Protein 1NQK (pdb70)

Organism: Escherichia coli (strain K12) (NCBI:txid83333)

Radius of gyration: 19.92 Å; Cα contacts (8 Å, |Δi|>4): 695; chains: 1; bounding box: 41×55×46 Å

Nearest PDB structures (foldseek):
  1nqk-assembly1_A  TM=1.003E+00  e=1.769E-77  Escherichia coli
  7jv3-assembly2_F  TM=9.941E-01  e=1.181E-55  Pseudomonas fluorescens Pf0-1
  7jv3-assembly2_G  TM=9.919E-01  e=1.181E-55  Pseudomonas fluorescens Pf0-1
  7jyb-assembly2_H  TM=9.756E-01  e=2.886E-56  Pseudomonas fluorescens Pf0-1
  7jv3-assembly1_A  TM=9.926E-01  e=6.986E-55  Pseudomonas fluorescens Pf0-1

Structure (mmCIF, N/CA/C/O backbone):
data_1NQK
#
_entry.id   1NQK
#
_cell.length_a   84.251
_cell.length_b   84.251
_cell.length_c   234.132
_cell.angle_alpha   90.00
_cell.angle_beta   90.00
_cell.angle_gamma   90.00
#
_symmetry.space_group_name_H-M   'I 41 2 2'
#
loop_
_entity.id
_entity.type
_entity.pdbx_description
1 polymer 'Alkanesulfonate monooxygenase'
2 water water
#
loop_
_atom_site.group_PDB
_atom_site.id
_atom_site.type_symbol
_atom_site.label_atom_id
_atom_site.label_alt_id
_atom_site.label_comp_id
_atom_site.label_asym_id
_atom_site.label_entity_id
_atom_site.label_seq_id
_atom_site.pdbx_PDB_ins_code
_atom_site.Cartn_x
_atom_site.Cartn_y
_atom_site.Cartn_z
_atom_site.occupancy
_atom_site.B_iso_or_equiv
_atom_site.auth_seq_id
_atom_site.auth_comp_id
_atom_site.auth_asym_id
_atom_site.auth_atom_id
_atom_site.pdbx_PDB_model_num
ATOM 1 N N . MET A 1 1 ? 31.913 -8.986 9.705 1.00 63.80 1 MET A N 1
ATOM 2 C CA . MET A 1 1 ? 31.275 -7.864 10.459 1.00 63.43 1 MET A CA 1
ATOM 3 C C . MET A 1 1 ? 30.805 -6.738 9.530 1.00 61.36 1 MET A C 1
ATOM 4 O O . MET A 1 1 ? 31.545 -5.784 9.237 1.00 60.28 1 MET A O 1
ATOM 9 N N . SER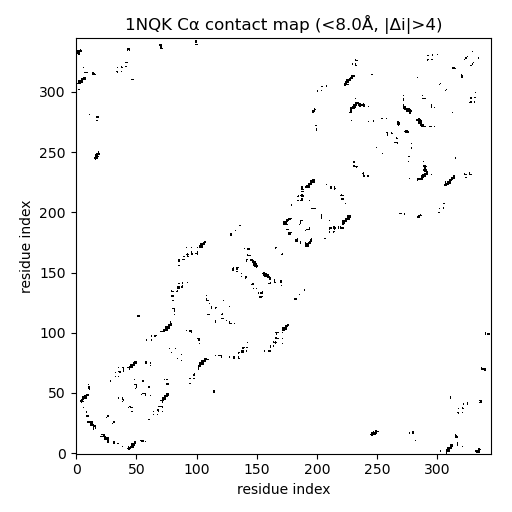 A 1 2 ? 29.573 -6.879 9.050 1.00 58.71 2 SER A N 1
ATOM 10 C CA . SER A 1 2 ? 28.965 -5.876 8.192 1.00 54.99 2 SER A CA 1
ATOM 11 C C . SER A 1 2 ? 28.227 -4.958 9.163 1.00 52.55 2 SER A C 1
ATOM 12 O O . SER A 1 2 ? 27.624 -5.429 10.128 1.00 52.05 2 SER A O 1
ATOM 15 N N . LEU A 1 3 ? 28.282 -3.654 8.921 1.00 49.06 3 LEU A N 1
ATOM 16 C CA . LEU A 1 3 ? 27.629 -2.708 9.807 1.00 45.53 3 LEU A CA 1
ATOM 17 C C . LEU A 1 3 ? 26.139 -2.579 9.533 1.00 43.83 3 LEU A C 1
ATOM 18 O O . LEU A 1 3 ? 25.724 -2.417 8.376 1.00 42.79 3 LEU A O 1
ATOM 23 N N . ASN A 1 4 ? 25.342 -2.669 10.602 1.00 41.77 4 ASN A N 1
ATOM 24 C CA . ASN A 1 4 ? 23.883 -2.522 10.509 1.00 40.21 4 ASN A CA 1
ATOM 25 C C . ASN A 1 4 ? 23.567 -1.033 10.648 1.00 38.52 4 ASN A C 1
ATOM 26 O O . ASN A 1 4 ? 23.711 -0.453 11.730 1.00 37.33 4 ASN A O 1
ATOM 31 N N . MET A 1 5 ? 23.145 -0.418 9.549 1.00 36.37 5 MET A N 1
ATOM 32 C CA . MET A 1 5 ? 22.860 1.005 9.560 1.00 34.13 5 MET A CA 1
ATOM 33 C C . MET A 1 5 ? 21.393 1.266 9.858 1.00 33.25 5 MET A C 1
ATOM 34 O O . MET A 1 5 ? 20.507 0.718 9.209 1.00 33.73 5 MET A O 1
ATOM 39 N N . PHE A 1 6 ? 21.150 2.092 10.868 1.00 32.27 6 PHE A N 1
ATOM 40 C CA . PHE A 1 6 ? 19.793 2.445 11.278 1.00 31.64 6 PHE A CA 1
ATOM 41 C C . PHE A 1 6 ? 19.529 3.934 11.048 1.00 32.05 6 PHE A C 1
ATOM 42 O O . PHE A 1 6 ? 20.458 4.754 11.046 1.00 30.80 6 PHE A O 1
ATOM 50 N N . TRP A 1 7 ? 18.259 4.279 10.844 1.00 32.00 7 TRP A N 1
ATOM 51 C CA . TRP A 1 7 ? 17.893 5.674 10.690 1.00 31.19 7 TRP A CA 1
ATOM 52 C C . TRP A 1 7 ? 16.960 5.998 11.860 1.00 31.14 7 TRP A C 1
ATOM 53 O O . TRP A 1 7 ? 16.817 5.202 12.797 1.00 30.74 7 TRP A O 1
ATOM 64 N N . PHE A 1 8 ? 16.299 7.143 11.793 1.00 30.51 8 PHE A N 1
ATOM 65 C CA . PHE A 1 8 ? 15.457 7.588 12.891 1.00 29.98 8 PHE A CA 1
ATOM 66 C C . PHE A 1 8 ? 14.142 8.145 12.352 1.00 29.01 8 PHE A C 1
ATOM 67 O O . PHE A 1 8 ? 14.131 8.799 11.315 1.00 28.83 8 PHE A O 1
ATOM 75 N N . LEU A 1 9 ? 13.030 7.857 13.024 1.00 28.48 9 LEU A N 1
ATOM 76 C CA . LEU A 1 9 ? 11.746 8.438 12.620 1.00 28.31 9 LEU A CA 1
ATOM 77 C C . LEU A 1 9 ? 11.524 9.606 13.593 1.00 28.91 9 LEU A C 1
ATOM 78 O O . LEU A 1 9 ? 11.358 9.399 14.799 1.00 30.21 9 LEU A O 1
ATOM 83 N N . PRO A 1 10 ? 11.535 10.850 13.080 1.00 29.26 10 PRO A N 1
ATOM 84 C CA . PRO A 1 10 ? 11.353 12.071 13.873 1.00 30.61 10 PRO A CA 1
ATOM 85 C C . PRO A 1 10 ? 9.916 12.312 14.317 1.00 32.49 10 PRO A C 1
ATOM 86 O O . PRO A 1 10 ? 9.300 13.289 13.899 1.00 33.12 10 PRO A O 1
ATOM 90 N N . THR A 1 11 ? 9.397 11.438 15.180 1.00 34.77 11 THR A N 1
ATOM 91 C CA . THR A 1 11 ? 8.013 11.517 15.651 1.00 36.74 11 THR A CA 1
ATOM 92 C C . THR A 1 11 ? 7.661 12.664 16.579 1.00 38.63 11 THR A C 1
ATOM 93 O O . THR A 1 11 ? 6.546 12.722 17.092 1.00 38.60 11 THR A O 1
ATOM 97 N N . HIS A 1 12 ? 8.613 13.560 16.806 1.00 41.07 12 HIS A N 1
ATOM 98 C CA . HIS A 1 12 ? 8.389 14.732 17.651 1.00 43.17 12 HIS A CA 1
ATOM 99 C C . HIS A 1 12 ? 8.605 15.990 16.822 1.00 42.52 12 HIS A C 1
ATOM 100 O O . HIS A 1 12 ? 8.609 17.099 17.354 1.00 44.15 12 HIS A O 1
ATOM 107 N N . GLY A 1 13 ? 8.786 15.810 15.518 1.00 40.61 13 GLY A N 1
ATOM 108 C CA . GLY A 1 13 ? 9.006 16.945 14.644 1.00 39.19 13 GLY A CA 1
ATOM 109 C C . GLY A 1 13 ? 10.303 16.859 13.856 1.00 38.34 13 GLY A C 1
ATOM 110 O O . GLY A 1 13 ? 11.298 16.284 14.314 1.00 38.83 13 GLY A O 1
ATOM 111 N N . ASP A 1 14 ? 10.293 17.447 12.665 1.00 36.70 14 ASP A N 1
ATOM 112 C CA . ASP A 1 14 ? 11.453 17.443 11.790 1.00 35.80 14 ASP A CA 1
ATOM 113 C C . ASP A 1 14 ? 11.549 18.827 11.148 1.00 36.35 14 ASP A C 1
ATOM 114 O O . ASP A 1 14 ? 10.609 19.620 11.234 1.00 36.53 14 ASP A O 1
ATOM 119 N N . GLY A 1 15 ? 12.684 19.120 10.517 1.00 36.26 15 GLY A N 1
ATOM 120 C CA . GLY A 1 15 ? 12.853 20.405 9.872 1.00 36.01 15 GLY A CA 1
ATOM 121 C C . GLY A 1 15 ? 14.275 20.599 9.405 1.00 36.92 15 GLY A C 1
ATOM 122 O O . GLY A 1 15 ? 15.082 19.664 9.483 1.00 36.76 15 GLY A O 1
ATOM 123 N N . HIS A 1 16 ? 14.575 21.806 8.912 1.00 37.47 16 HIS A N 1
ATOM 124 C CA . HIS A 1 16 ? 15.916 22.162 8.432 1.00 38.13 16 HIS A CA 1
ATOM 125 C C . HIS A 1 16 ? 16.729 22.876 9.511 1.00 39.33 16 HIS A C 1
ATOM 126 O O . HIS A 1 16 ? 17.958 22.956 9.403 1.00 40.21 16 HIS A O 1
ATOM 133 N N . TYR A 1 17 ? 16.046 23.404 10.533 1.00 39.75 17 TYR A N 1
ATOM 134 C CA . TYR A 1 17 ? 16.710 24.145 11.605 1.00 39.92 17 TYR A CA 1
ATOM 135 C C . TYR A 1 17 ? 16.380 23.708 13.027 1.00 40.43 17 TYR A C 1
ATOM 136 O O . TYR A 1 17 ? 15.231 23.418 13.355 1.00 39.12 17 TYR A O 1
ATOM 145 N N . LEU A 1 18 ? 17.409 23.683 13.868 1.00 42.24 18 LEU A N 1
ATOM 146 C CA . LEU A 1 18 ? 17.263 23.320 15.270 1.00 44.18 18 LEU A CA 1
ATOM 147 C C . LEU A 1 18 ? 16.700 24.510 16.047 1.00 45.80 18 LEU A C 1
ATOM 148 O O . LEU A 1 18 ? 16.934 25.665 15.683 1.00 45.88 18 LEU A O 1
ATOM 153 N N . GLY A 1 19 ? 15.952 24.216 17.108 1.00 47.48 19 GLY A N 1
ATOM 154 C CA . GLY A 1 19 ? 15.378 25.257 17.951 1.00 50.50 19 GLY A CA 1
ATOM 155 C C . GLY A 1 19 ? 14.514 26.352 17.335 1.00 51.94 19 GLY A C 1
ATOM 156 O O . GLY A 1 19 ? 14.564 27.512 17.756 1.00 52.27 19 GLY A O 1
ATOM 157 N N . THR A 1 20 ? 13.709 25.993 16.345 1.00 53.06 20 THR A N 1
ATOM 158 C CA . THR A 1 20 ? 12.836 26.959 15.704 1.00 53.92 20 THR A CA 1
ATOM 159 C C . THR A 1 20 ? 11.782 26.218 14.900 1.00 54.01 20 THR A C 1
ATOM 160 O O . THR A 1 20 ? 12.005 25.097 14.460 1.00 53.98 20 THR A O 1
ATOM 164 N N . GLU A 1 21 ? 10.624 26.843 14.738 1.00 55.15 21 GLU A N 1
ATOM 165 C CA . GLU A 1 21 ? 9.523 26.262 13.983 1.00 55.95 21 GLU A CA 1
ATOM 166 C C . GLU A 1 21 ? 9.710 26.734 12.535 1.00 54.73 21 GLU A C 1
ATOM 167 O O . GLU A 1 21 ? 8.956 26.368 11.628 1.00 54.14 21 GLU A O 1
ATOM 173 N N . GLU A 1 22 ? 10.749 27.545 12.346 1.00 53.15 22 GLU A N 1
ATOM 174 C CA . GLU A 1 22 ? 11.128 28.091 11.050 1.00 52.75 22 GLU A CA 1
ATOM 175 C C . GLU A 1 22 ? 11.801 26.989 10.241 1.00 51.20 22 GLU A C 1
ATOM 176 O O . GLU A 1 22 ? 12.775 26.389 10.691 1.00 51.54 22 GLU A O 1
ATOM 182 N N . GLY A 1 23 ? 11.289 26.725 9.046 1.00 49.54 23 GLY A N 1
ATOM 183 C CA . GLY A 1 23 ? 11.866 25.681 8.220 1.00 47.24 23 GLY A CA 1
ATOM 184 C C . GLY A 1 23 ? 11.455 24.305 8.707 1.00 46.12 23 GLY A C 1
ATOM 185 O O . GLY A 1 23 ? 11.915 23.296 8.181 1.00 45.81 23 GLY A O 1
ATOM 186 N N . SER A 1 24 ? 10.584 24.262 9.713 1.00 45.01 24 SER A N 1
ATOM 187 C CA . SER A 1 24 ? 10.125 22.994 10.263 1.00 44.77 24 SER A CA 1
ATOM 188 C C . SER A 1 24 ? 9.236 22.294 9.259 1.00 44.27 24 SER A C 1
ATOM 189 O O . SER A 1 24 ? 8.810 22.883 8.268 1.00 45.12 24 SER A O 1
ATOM 192 N N . ARG A 1 25 ? 8.941 21.033 9.529 1.00 42.88 25 ARG A N 1
ATOM 193 C CA . ARG A 1 25 ? 8.119 20.250 8.627 1.00 41.32 25 ARG A CA 1
ATOM 194 C C . ARG A 1 25 ? 7.119 19.450 9.432 1.00 40.97 25 ARG A C 1
ATOM 195 O O . ARG A 1 25 ? 7.495 18.669 10.300 1.00 41.40 25 ARG A O 1
ATOM 203 N N . PRO A 1 26 ? 5.825 19.637 9.157 1.00 40.57 26 PRO A N 1
ATOM 204 C CA . PRO A 1 26 ? 4.812 18.890 9.905 1.00 40.06 26 PRO A CA 1
ATOM 205 C C . PRO A 1 26 ? 5.025 17.390 9.731 1.00 38.84 26 PRO A C 1
ATOM 206 O O . PRO A 1 26 ? 5.261 16.911 8.621 1.00 38.16 26 PRO A O 1
ATOM 210 N N . VAL A 1 27 ? 4.948 16.658 10.837 1.00 37.86 27 VAL A N 1
ATOM 211 C CA . VAL A 1 27 ? 5.147 15.217 10.825 1.00 36.42 27 VAL A CA 1
ATOM 212 C C . VAL A 1 27 ? 3.847 14.447 10.975 1.00 36.14 27 VAL A C 1
ATOM 213 O O . VAL A 1 27 ? 3.284 14.390 12.061 1.00 38.32 27 VAL A O 1
ATOM 217 N N . ASP A 1 28 ? 3.370 13.861 9.884 1.00 34.30 28 ASP A N 1
ATOM 218 C CA . ASP A 1 28 ? 2.160 13.057 9.925 1.00 32.88 28 ASP A CA 1
ATOM 219 C C . ASP A 1 28 ? 2.489 11.653 9.406 1.00 32.63 28 ASP A C 1
ATOM 220 O O . ASP A 1 28 ? 3.652 11.334 9.149 1.00 31.86 28 ASP A O 1
ATOM 225 N N . HIS A 1 29 ? 1.476 10.807 9.254 1.00 32.37 29 HIS A N 1
ATOM 226 C CA . HIS A 1 29 ? 1.728 9.454 8.772 1.00 31.62 29 HIS A CA 1
ATOM 227 C C . HIS A 1 29 ? 2.396 9.491 7.409 1.00 31.94 29 HIS A C 1
ATOM 228 O O . HIS A 1 29 ? 3.381 8.790 7.179 1.00 32.60 29 HIS A O 1
ATOM 235 N N . GLY A 1 30 ? 1.848 10.312 6.513 1.00 31.71 30 GLY A N 1
ATOM 236 C CA . GLY A 1 30 ? 2.389 10.437 5.173 1.00 30.92 30 GLY A CA 1
ATOM 237 C C . GLY A 1 30 ? 3.879 10.709 5.159 1.00 30.50 30 GLY A C 1
ATOM 238 O O . GLY A 1 30 ? 4.639 10.039 4.457 1.00 31.16 30 GLY A O 1
ATOM 239 N N . TYR A 1 31 ? 4.303 11.691 5.940 1.00 29.54 31 TYR A N 1
ATOM 240 C CA . TYR A 1 31 ? 5.712 12.035 6.002 1.00 29.36 31 TYR A CA 1
ATOM 241 C C . TYR A 1 31 ? 6.532 10.938 6.668 1.00 28.95 31 TYR A C 1
ATOM 242 O O . TYR A 1 31 ? 7.654 10.641 6.256 1.00 29.18 31 TYR A O 1
ATOM 251 N N . LEU A 1 32 ? 5.979 10.350 7.718 1.00 28.61 32 LEU A N 1
ATOM 252 C CA . LEU A 1 32 ? 6.677 9.285 8.412 1.00 27.77 32 LEU A CA 1
ATOM 253 C C . LEU A 1 32 ? 6.836 8.117 7.452 1.00 26.94 32 LEU A C 1
ATOM 254 O O . LEU A 1 32 ? 7.850 7.435 7.448 1.00 26.45 32 LEU A O 1
ATOM 259 N N . GLN A 1 33 ? 5.829 7.895 6.626 1.00 27.32 33 GLN A N 1
ATOM 260 C CA . GLN A 1 33 ? 5.890 6.817 5.666 1.00 27.88 33 GLN A CA 1
ATOM 261 C C . GLN A 1 33 ? 7.004 7.052 4.660 1.00 28.24 33 GLN A C 1
ATOM 262 O O . GLN A 1 33 ? 7.706 6.121 4.292 1.00 29.20 33 GLN A O 1
ATOM 268 N N . GLN A 1 34 ? 7.152 8.295 4.206 1.00 27.68 34 GLN A N 1
ATOM 269 C CA . GLN A 1 34 ? 8.194 8.648 3.239 1.00 27.86 34 GLN A CA 1
ATOM 270 C C . GLN A 1 34 ? 9.578 8.259 3.752 1.00 27.96 34 GLN A C 1
ATOM 271 O O . GLN A 1 34 ? 10.392 7.684 3.025 1.00 27.46 34 GLN A O 1
ATOM 277 N N . ILE A 1 35 ? 9.843 8.610 5.004 1.00 27.94 35 ILE A N 1
ATOM 278 C CA . ILE A 1 35 ? 11.123 8.316 5.624 1.00 27.97 35 ILE A CA 1
ATOM 279 C C . ILE A 1 35 ? 11.351 6.813 5.774 1.00 28.02 35 ILE A C 1
ATOM 280 O O . ILE A 1 35 ? 12.422 6.307 5.434 1.00 27.59 35 ILE A O 1
ATOM 285 N N . ALA A 1 36 ? 10.335 6.106 6.269 1.00 28.29 36 ALA A N 1
ATOM 286 C CA . ALA A 1 36 ? 10.418 4.665 6.483 1.00 28.18 36 ALA A CA 1
ATOM 287 C C . ALA A 1 36 ? 10.642 3.894 5.191 1.00 29.36 36 ALA A C 1
ATOM 288 O O . ALA A 1 36 ? 11.417 2.945 5.162 1.00 29.17 36 ALA A O 1
ATOM 290 N N . GLN A 1 37 ? 9.961 4.294 4.121 1.00 30.60 37 GLN A N 1
ATOM 291 C CA . GLN A 1 37 ? 10.128 3.620 2.837 1.00 31.74 37 GLN A CA 1
ATOM 292 C C . GLN A 1 37 ? 11.460 3.986 2.230 1.00 31.16 37 GLN A C 1
ATOM 293 O O . GLN A 1 37 ? 12.023 3.215 1.467 1.00 32.48 37 GLN A O 1
ATOM 299 N N . ALA A 1 38 ? 11.958 5.169 2.565 1.00 31.25 38 ALA A N 1
ATOM 300 C CA . ALA A 1 38 ? 13.249 5.615 2.064 1.00 31.13 38 ALA A CA 1
ATOM 301 C C . ALA A 1 38 ? 14.340 4.756 2.709 1.00 31.08 38 ALA A C 1
ATOM 302 O O . ALA A 1 38 ? 15.261 4.309 2.024 1.00 31.55 38 ALA A O 1
ATO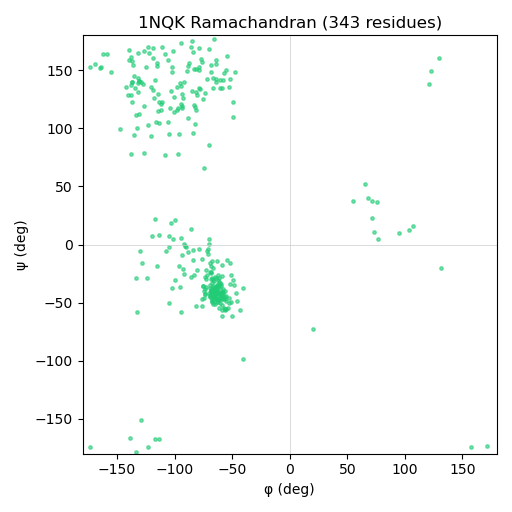M 304 N N . ALA A 1 39 ? 14.222 4.523 4.022 1.00 31.04 39 ALA A N 1
ATOM 305 C CA . ALA A 1 39 ? 15.189 3.712 4.774 1.00 30.98 39 ALA A CA 1
ATOM 306 C C . ALA A 1 39 ? 15.090 2.269 4.308 1.00 32.07 39 ALA A C 1
ATOM 307 O O . ALA A 1 39 ? 16.100 1.592 4.135 1.00 33.22 39 ALA A O 1
ATOM 309 N N . ASP A 1 40 ? 13.859 1.812 4.102 1.00 32.65 40 ASP A N 1
ATOM 310 C CA . ASP A 1 40 ? 13.591 0.455 3.653 1.00 33.46 40 ASP A CA 1
ATOM 311 C C . ASP A 1 40 ? 14.251 0.152 2.312 1.00 33.71 40 ASP A C 1
ATOM 312 O O . ASP A 1 40 ? 14.838 -0.908 2.141 1.00 33.92 40 ASP A O 1
ATOM 317 N N . ARG A 1 41 ? 14.166 1.082 1.366 1.00 33.61 41 ARG A N 1
ATOM 318 C CA . ARG A 1 41 ? 14.747 0.854 0.050 1.00 33.73 41 ARG A CA 1
ATOM 319 C C . ARG A 1 41 ? 16.233 1.154 -0.033 1.00 33.66 41 ARG A C 1
ATOM 320 O O . ARG A 1 41 ? 16.928 0.576 -0.860 1.00 34.55 41 ARG A O 1
ATOM 328 N N . LEU A 1 42 ? 16.723 2.049 0.819 1.00 33.72 42 LEU A N 1
ATOM 329 C CA . LEU A 1 42 ? 18.139 2.408 0.801 1.00 32.97 42 LEU A CA 1
ATOM 330 C C . LEU A 1 42 ? 19.047 1.403 1.489 1.00 32.88 42 LEU A C 1
ATOM 331 O O . LEU A 1 42 ? 20.267 1.559 1.478 1.00 33.05 42 LEU A O 1
ATOM 336 N N . GLY A 1 43 ? 18.456 0.375 2.089 1.00 33.04 43 GLY A N 1
ATOM 337 C CA . GLY A 1 43 ? 19.255 -0.643 2.745 1.00 32.80 43 GLY A CA 1
ATOM 338 C C . GLY A 1 43 ? 19.500 -0.514 4.237 1.00 32.70 43 GLY A C 1
ATOM 339 O O . GLY A 1 43 ? 20.332 -1.251 4.777 1.00 33.90 43 GLY A O 1
ATOM 340 N N . TYR A 1 44 ? 18.811 0.408 4.911 1.00 31.61 44 TYR A N 1
ATOM 341 C CA . TYR A 1 44 ? 18.981 0.558 6.358 1.00 29.89 44 TYR A CA 1
ATOM 342 C C . TYR A 1 44 ? 18.441 -0.692 7.036 1.00 29.35 44 TYR A C 1
ATOM 343 O O . TYR A 1 44 ? 17.446 -1.271 6.586 1.00 28.44 44 TYR A O 1
ATOM 352 N N . THR A 1 45 ? 19.101 -1.116 8.112 1.00 30.03 45 THR A N 1
ATOM 353 C CA . THR A 1 45 ? 18.663 -2.300 8.851 1.00 30.35 45 TH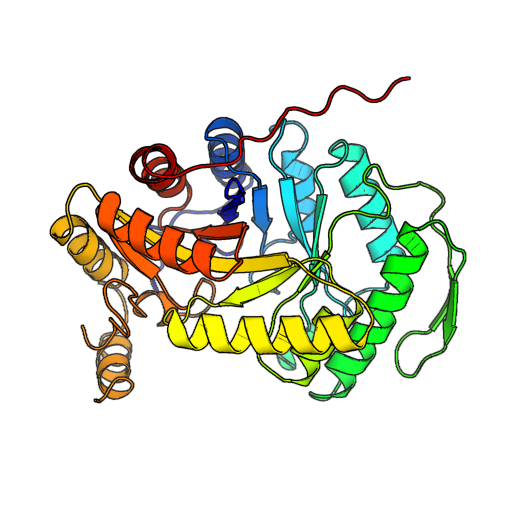R A CA 1
ATOM 354 C C . THR A 1 45 ? 17.328 -2.000 9.531 1.00 29.92 45 THR A C 1
ATOM 355 O O . THR A 1 45 ? 16.441 -2.856 9.594 1.00 28.69 45 THR A O 1
ATOM 359 N N . GLY A 1 46 ? 17.187 -0.779 10.042 1.00 29.83 46 GLY A N 1
ATOM 360 C CA . GLY A 1 46 ? 15.945 -0.413 10.699 1.00 29.71 46 GLY A CA 1
ATOM 361 C C . GLY A 1 46 ? 15.918 1.047 11.079 1.00 29.65 46 GLY A C 1
ATOM 362 O O . GLY A 1 46 ? 16.819 1.802 10.709 1.00 29.38 46 GLY A O 1
ATOM 363 N N . VAL A 1 47 ? 14.873 1.447 11.800 1.00 29.01 47 VAL A N 1
ATOM 364 C CA . VAL A 1 47 ? 14.745 2.823 12.268 1.00 28.96 47 VAL A CA 1
ATOM 365 C C . VAL A 1 47 ? 14.389 2.852 13.746 1.00 29.33 47 VAL A C 1
ATOM 366 O O . VAL A 1 47 ? 13.590 2.048 14.208 1.00 29.03 47 VAL A O 1
ATOM 370 N N . LEU A 1 48 ? 15.000 3.771 14.486 1.00 30.70 48 LEU A N 1
ATOM 371 C CA . LEU A 1 48 ? 14.685 3.929 15.899 1.00 31.65 48 LEU A CA 1
ATOM 372 C C . LEU A 1 48 ? 13.466 4.848 15.971 1.00 32.34 48 LEU A C 1
ATOM 373 O O . LEU A 1 48 ? 13.425 5.887 15.305 1.00 32.81 48 LEU A O 1
ATOM 378 N N . ILE A 1 49 ? 12.471 4.459 16.758 1.00 32.67 49 ILE A N 1
ATOM 379 C CA . ILE A 1 49 ? 11.264 5.268 16.929 1.00 33.11 49 ILE A CA 1
ATOM 380 C C . ILE A 1 49 ? 11.223 5.677 18.412 1.00 33.43 49 ILE A C 1
ATOM 381 O O . ILE A 1 49 ? 10.913 4.872 19.302 1.00 33.83 49 ILE A O 1
ATOM 386 N N . PRO A 1 50 ? 11.539 6.952 18.689 1.00 33.85 50 PRO A N 1
ATOM 387 C CA . PRO A 1 50 ? 11.577 7.520 20.035 1.00 34.30 50 PRO A CA 1
ATOM 388 C C . PRO A 1 50 ? 10.337 7.398 20.920 1.00 36.03 50 PRO A C 1
ATOM 389 O O . PRO A 1 50 ? 9.228 7.125 20.461 1.00 35.44 50 PRO A O 1
ATOM 393 N N . THR A 1 51 ? 10.564 7.597 22.213 1.00 38.77 51 THR A N 1
ATOM 394 C CA . THR A 1 51 ? 9.511 7.544 23.213 1.00 41.36 51 THR A CA 1
ATOM 395 C C . THR A 1 51 ? 9.457 8.871 23.976 1.00 42.24 51 THR A C 1
ATOM 396 O O . THR A 1 51 ? 10.384 9.676 23.917 1.00 42.31 51 THR A O 1
ATOM 400 N N . GLY A 1 52 ? 8.367 9.086 24.700 1.00 44.08 52 GLY A N 1
ATOM 401 C CA . GLY A 1 52 ? 8.214 10.323 25.438 1.00 46.76 52 GLY A CA 1
ATOM 402 C C . GLY A 1 52 ? 6.868 10.960 25.157 1.00 48.00 52 GLY A C 1
ATOM 403 O O . GLY A 1 52 ? 6.224 10.640 24.148 1.00 47.94 52 GLY A O 1
ATOM 404 N N . ARG A 1 53 ? 6.445 11.854 26.051 1.00 49.07 53 ARG A N 1
ATOM 405 C CA . ARG A 1 53 ? 5.163 12.547 25.914 1.00 50.57 53 ARG A CA 1
ATOM 406 C C . ARG A 1 53 ? 5.217 13.472 24.708 1.00 49.48 53 ARG A C 1
ATOM 407 O O . ARG A 1 53 ? 4.185 13.886 24.179 1.00 48.79 53 ARG A O 1
ATOM 415 N N . SER A 1 54 ? 6.440 13.789 24.299 1.00 48.62 54 SER A N 1
ATOM 416 C CA . SER A 1 54 ? 6.714 14.678 23.177 1.00 47.92 54 SER A CA 1
ATOM 417 C C . SER A 1 54 ? 6.690 13.996 21.810 1.00 46.82 54 SER A C 1
ATOM 418 O O . SER A 1 54 ? 6.844 14.660 20.784 1.00 46.89 54 SER A O 1
ATOM 421 N N . CYS A 1 55 ? 6.517 12.675 21.800 1.00 44.83 55 CYS A N 1
ATOM 422 C CA . CYS A 1 55 ? 6.469 11.909 20.560 1.00 42.10 55 CYS A CA 1
ATOM 423 C C . CYS A 1 55 ? 5.124 11.228 20.440 1.00 41.08 55 CYS A C 1
ATOM 424 O O . CYS A 1 55 ? 4.411 11.060 21.431 1.00 41.94 55 CYS A O 1
ATOM 427 N N . GLU A 1 56 ? 4.766 10.840 19.224 1.00 39.29 56 GLU A N 1
ATOM 428 C CA . GLU A 1 56 ? 3.529 10.117 19.042 1.00 37.90 56 GLU A CA 1
ATOM 429 C C . GLU A 1 56 ? 3.932 8.700 19.377 1.00 35.87 56 GLU A C 1
ATOM 430 O O . GLU A 1 56 ? 5.092 8.340 19.205 1.00 35.25 56 GLU A O 1
ATOM 436 N N . ASP A 1 57 ? 2.997 7.901 19.877 1.00 34.81 57 ASP A N 1
ATOM 437 C CA . ASP A 1 57 ? 3.330 6.546 20.286 1.00 33.95 57 ASP A CA 1
ATOM 438 C C . ASP A 1 57 ? 4.110 5.768 19.231 1.00 33.50 57 ASP A C 1
ATOM 439 O O . ASP A 1 57 ? 3.654 5.608 18.099 1.00 32.95 57 ASP A O 1
ATOM 444 N N . ALA A 1 58 ? 5.288 5.288 19.622 1.00 32.73 58 ALA A N 1
ATOM 445 C CA . ALA A 1 58 ? 6.180 4.543 18.740 1.00 32.47 58 ALA A CA 1
ATOM 446 C C . ALA A 1 58 ? 5.619 3.206 18.245 1.00 32.76 58 ALA A C 1
ATOM 447 O O . ALA A 1 58 ? 5.847 2.820 17.100 1.00 33.17 58 ALA A O 1
ATOM 449 N N . TRP A 1 59 ? 4.894 2.497 19.104 1.00 32.28 59 TRP A N 1
ATOM 450 C CA . TRP A 1 59 ? 4.342 1.207 18.729 1.00 32.68 59 TRP A CA 1
ATOM 451 C C . TRP A 1 59 ? 3.329 1.309 17.598 1.00 32.22 59 TRP A C 1
ATOM 452 O O . TRP A 1 59 ? 3.372 0.514 16.658 1.00 32.10 59 TRP A O 1
ATOM 463 N N . LEU A 1 60 ? 2.413 2.274 17.692 1.00 31.00 60 LEU A N 1
ATOM 464 C CA . LEU A 1 60 ? 1.400 2.453 16.663 1.00 29.83 60 LEU A CA 1
ATOM 465 C C . LEU A 1 60 ? 2.063 2.953 15.383 1.00 29.08 60 LEU A C 1
ATOM 466 O O . LEU A 1 60 ? 1.716 2.516 14.286 1.00 28.62 60 LEU A O 1
ATOM 471 N N . VAL A 1 61 ? 3.026 3.859 15.521 1.00 28.48 61 VAL A N 1
ATOM 472 C CA . VAL A 1 61 ? 3.735 4.367 14.354 1.00 28.51 61 VAL A CA 1
ATOM 473 C C . VAL A 1 61 ? 4.386 3.174 13.643 1.00 29.00 61 VAL A C 1
ATOM 474 O O . VAL A 1 61 ? 4.197 2.967 12.441 1.00 28.94 61 VAL A O 1
ATOM 478 N N . ALA A 1 62 ? 5.138 2.378 14.394 1.00 29.00 62 ALA A N 1
ATOM 479 C CA . ALA A 1 62 ? 5.794 1.210 13.831 1.00 28.39 62 ALA A CA 1
ATOM 480 C C . ALA A 1 62 ? 4.795 0.324 13.089 1.00 28.20 62 ALA A C 1
ATOM 481 O O . ALA A 1 62 ? 5.022 -0.044 11.940 1.00 28.11 62 ALA A O 1
ATOM 483 N N . ALA A 1 63 ? 3.683 0.000 13.745 1.00 28.80 63 ALA A N 1
ATOM 484 C CA . ALA A 1 63 ? 2.657 -0.859 13.152 1.00 28.94 63 ALA A CA 1
ATOM 485 C C . ALA A 1 63 ? 2.076 -0.305 11.857 1.00 29.72 63 ALA A C 1
ATOM 486 O O . ALA A 1 63 ? 1.858 -1.062 10.904 1.00 29.88 63 ALA A O 1
ATOM 488 N N . SER A 1 64 ? 1.828 1.006 11.817 1.00 29.40 64 SER A N 1
ATOM 489 C CA . SER A 1 64 ? 1.268 1.643 10.620 1.00 29.56 64 SER A CA 1
ATOM 490 C C . SER A 1 64 ? 2.262 1.695 9.452 1.00 30.52 64 SER A C 1
ATOM 491 O O . SER A 1 64 ? 1.945 2.207 8.381 1.00 31.05 64 SER A O 1
ATOM 494 N N . MET A 1 65 ? 3.467 1.171 9.659 1.00 30.71 65 MET A N 1
ATOM 495 C CA . MET A 1 65 ? 4.467 1.149 8.604 1.00 30.48 65 MET A CA 1
ATOM 496 C C . MET A 1 65 ? 4.659 -0.274 8.072 1.00 31.46 65 MET A C 1
ATOM 497 O O . MET A 1 65 ? 5.380 -0.481 7.099 1.00 33.07 65 MET A O 1
ATOM 502 N N . ILE A 1 66 ? 4.006 -1.253 8.693 1.00 32.14 66 ILE A N 1
ATOM 503 C CA . ILE A 1 66 ? 4.153 -2.653 8.272 1.00 32.51 66 ILE A CA 1
ATOM 504 C C . ILE A 1 66 ? 3.817 -2.944 6.806 1.00 33.46 66 ILE A C 1
ATOM 505 O O . ILE A 1 66 ? 4.651 -3.472 6.065 1.00 33.77 66 ILE A O 1
ATOM 510 N N . PRO A 1 67 ? 2.597 -2.597 6.364 1.00 33.68 67 PRO A N 1
ATOM 511 C CA . PRO A 1 67 ? 2.236 -2.868 4.968 1.00 33.87 67 PRO A CA 1
ATOM 512 C C . PRO A 1 67 ? 2.998 -2.050 3.919 1.00 33.75 67 PRO A C 1
ATOM 513 O O . PRO A 1 67 ? 2.993 -2.385 2.732 1.00 33.11 67 PRO A O 1
ATOM 517 N N . VAL A 1 68 ? 3.670 -0.995 4.364 1.00 34.11 68 VAL A N 1
ATOM 518 C CA . VAL A 1 68 ? 4.390 -0.117 3.449 1.00 33.90 68 VAL A CA 1
ATOM 519 C C . VAL A 1 68 ? 5.915 -0.263 3.422 1.00 34.11 68 VAL A C 1
ATOM 520 O O . VAL A 1 68 ? 6.607 0.534 2.783 1.00 35.27 68 VAL A O 1
ATOM 524 N N . THR A 1 69 ? 6.434 -1.273 4.118 1.00 33.47 69 THR A N 1
ATOM 525 C CA . THR A 1 69 ? 7.872 -1.557 4.142 1.00 31.42 69 THR A CA 1
ATOM 526 C C . THR A 1 69 ? 7.951 -3.074 4.068 1.00 31.90 69 THR A C 1
ATOM 527 O O . THR A 1 69 ? 6.976 -3.763 4.399 1.00 31.65 69 THR A O 1
ATOM 531 N N . GLN A 1 70 ? 9.093 -3.604 3.641 1.00 32.47 70 GLN A N 1
ATOM 532 C CA . GLN A 1 70 ? 9.218 -5.052 3.501 1.00 32.96 70 GLN A CA 1
ATOM 533 C C . GLN A 1 70 ? 10.358 -5.737 4.245 1.00 32.77 70 GLN A C 1
ATOM 534 O O . GLN A 1 70 ? 10.236 -6.916 4.590 1.00 32.84 70 GLN A O 1
ATOM 540 N N . ARG A 1 71 ? 11.462 -5.021 4.468 1.00 31.68 71 ARG A N 1
ATOM 541 C CA . ARG A 1 71 ? 12.601 -5.594 5.180 1.00 31.68 71 ARG A CA 1
ATOM 542 C C . ARG A 1 71 ? 13.099 -4.742 6.345 1.00 31.20 71 ARG A C 1
ATOM 543 O O . ARG A 1 71 ? 13.837 -5.223 7.198 1.00 31.87 71 ARG A O 1
ATOM 551 N N . LEU A 1 72 ? 12.692 -3.481 6.386 1.00 30.82 72 LEU A N 1
ATOM 552 C CA . LEU A 1 72 ? 13.113 -2.581 7.451 1.00 30.16 72 LEU A CA 1
ATOM 553 C C . LEU A 1 72 ? 12.610 -3.024 8.821 1.00 30.58 72 LEU A C 1
ATOM 554 O O . LEU A 1 72 ? 11.461 -3.461 8.961 1.00 30.61 72 LEU A O 1
ATOM 559 N N . LYS A 1 73 ? 13.462 -2.899 9.836 1.00 30.23 73 LYS A N 1
ATOM 560 C CA . LYS A 1 73 ? 13.062 -3.252 11.189 1.00 31.32 73 LYS A CA 1
ATOM 561 C C . LYS A 1 73 ? 12.735 -2.003 12.016 1.00 31.24 73 LYS A C 1
ATOM 562 O O . LYS A 1 73 ? 13.247 -0.914 11.754 1.00 30.73 73 LYS A O 1
ATOM 568 N N . PHE A 1 74 ? 11.869 -2.167 13.010 1.00 30.97 74 PHE A N 1
ATOM 569 C CA . PHE A 1 74 ? 11.454 -1.058 13.865 1.00 31.01 74 PHE A CA 1
ATOM 570 C C . PHE A 1 74 ? 11.926 -1.254 15.309 1.00 31.66 74 PHE A C 1
ATOM 571 O O . PHE A 1 74 ? 11.504 -2.185 15.995 1.00 31.54 74 PHE A O 1
ATOM 579 N N . LEU A 1 75 ? 12.804 -0.369 15.764 1.00 32.32 75 LEU A N 1
ATOM 580 C CA . LEU A 1 75 ? 13.335 -0.423 17.122 1.00 33.28 75 LEU A CA 1
ATOM 581 C C . LEU A 1 75 ? 12.491 0.534 17.946 1.00 34.72 75 LEU A C 1
ATOM 582 O O . LEU A 1 75 ? 12.746 1.738 17.949 1.00 34.87 75 LEU A O 1
ATOM 587 N N . VAL A 1 76 ? 11.474 0.005 18.619 1.00 36.05 76 VAL A N 1
ATOM 588 C CA . VAL A 1 76 ? 10.593 0.837 19.424 1.00 38.52 76 VAL A CA 1
ATOM 589 C C . VAL A 1 76 ? 10.923 0.733 20.903 1.00 40.54 76 VAL A C 1
ATOM 590 O O . VAL A 1 76 ? 11.349 -0.316 21.384 1.00 40.19 76 VAL A O 1
ATOM 594 N N . ALA A 1 77 ? 10.704 1.831 21.618 1.00 43.26 77 ALA A N 1
ATOM 595 C CA . ALA A 1 77 ? 10.991 1.905 23.042 1.00 45.71 77 ALA A CA 1
ATOM 596 C C . ALA A 1 77 ? 10.060 1.120 23.957 1.00 47.45 77 ALA A C 1
ATOM 597 O O . ALA A 1 77 ? 8.851 1.041 23.747 1.00 48.65 77 ALA A O 1
ATOM 599 N N . LEU A 1 78 ? 10.652 0.537 24.985 1.00 48.87 78 LEU A N 1
ATOM 600 C CA . LEU A 1 78 ? 9.909 -0.218 25.970 1.00 50.63 78 LEU A CA 1
ATOM 601 C C . LEU A 1 78 ? 9.986 0.610 27.257 1.00 51.86 78 LEU A C 1
ATOM 602 O O . LEU A 1 78 ? 11.073 0.939 27.738 1.00 52.54 78 LEU A O 1
ATOM 607 N N . ARG A 1 79 ? 8.836 0.971 27.805 1.00 52.66 79 ARG A N 1
ATOM 608 C CA . ARG A 1 79 ? 8.823 1.773 29.012 1.00 53.04 79 ARG A CA 1
ATOM 609 C C . ARG A 1 79 ? 8.259 0.989 30.178 1.00 52.26 79 ARG A C 1
ATOM 610 O O . ARG A 1 79 ? 7.048 0.776 30.272 1.00 51.86 79 ARG A O 1
ATOM 618 N N . PRO A 1 80 ? 9.145 0.544 31.084 1.00 51.25 80 PRO A N 1
ATOM 619 C CA . PRO A 1 80 ? 8.858 -0.233 32.288 1.00 51.53 80 PRO A CA 1
ATOM 620 C C . PRO A 1 80 ? 7.631 0.121 33.132 1.00 52.60 80 PRO A C 1
ATOM 621 O O . PRO A 1 80 ? 6.517 -0.279 32.805 1.00 54.54 80 PRO A O 1
ATOM 625 N N . SER A 1 81 ? 7.827 0.865 34.215 1.00 53.16 81 SER A N 1
ATOM 626 C CA . SER A 1 81 ? 6.724 1.195 35.125 1.00 53.21 81 SER A CA 1
ATOM 627 C C . SER A 1 81 ? 5.459 1.786 34.505 1.00 52.75 81 SER A C 1
ATOM 628 O O . SER A 1 81 ? 4.367 1.642 35.060 1.00 52.51 81 SER A O 1
ATOM 631 N N . VAL A 1 82 ? 5.608 2.444 33.359 1.00 52.32 82 VAL A N 1
ATOM 632 C CA . VAL A 1 82 ? 4.483 3.061 32.652 1.00 50.96 82 VAL A CA 1
ATOM 633 C C . VAL A 1 82 ? 3.440 2.035 32.210 1.00 49.68 82 VAL A C 1
ATOM 634 O O . VAL A 1 82 ? 2.242 2.335 32.134 1.00 49.43 82 VAL A O 1
ATOM 638 N N . THR A 1 83 ? 3.901 0.820 31.927 1.00 48.35 83 THR A N 1
ATOM 639 C CA . THR A 1 83 ? 3.011 -0.235 31.468 1.00 46.51 83 THR A CA 1
ATOM 640 C C . THR A 1 83 ? 3.274 -1.609 32.099 1.00 43.90 83 THR A C 1
ATOM 641 O O . THR A 1 83 ? 4.341 -1.861 32.653 1.00 43.44 83 THR A O 1
ATOM 645 N N . SER A 1 84 ? 2.278 -2.484 32.011 1.00 41.59 84 SER A N 1
ATOM 646 C CA . SER A 1 84 ? 2.355 -3.846 32.541 1.00 40.66 84 SER A CA 1
ATOM 647 C C . SER A 1 84 ? 3.268 -4.681 31.638 1.00 39.62 84 SER A C 1
ATOM 648 O O . SER A 1 84 ? 3.100 -4.686 30.416 1.00 40.48 84 SER A O 1
ATOM 651 N N . PRO A 1 85 ? 4.245 -5.401 32.220 1.00 38.28 85 PRO A N 1
ATOM 652 C CA . PRO A 1 85 ? 5.143 -6.212 31.384 1.00 37.20 85 PRO A CA 1
ATOM 653 C C . PRO A 1 85 ? 4.408 -7.266 30.556 1.00 35.81 85 PRO A C 1
ATOM 654 O O . PRO A 1 85 ? 4.865 -7.673 29.484 1.00 35.67 85 PRO A O 1
ATOM 658 N N . THR A 1 86 ? 3.259 -7.690 31.063 1.00 34.55 86 THR A N 1
ATOM 659 C CA . THR A 1 86 ? 2.455 -8.691 30.395 1.00 33.97 86 THR A CA 1
ATOM 660 C C . THR A 1 86 ? 1.851 -8.109 29.121 1.00 33.61 86 THR A C 1
ATOM 661 O O . THR A 1 86 ? 1.890 -8.735 28.060 1.00 33.04 86 THR A O 1
ATOM 665 N N . VAL A 1 87 ? 1.310 -6.900 29.230 1.00 32.43 87 VAL A N 1
ATOM 666 C CA . VAL A 1 87 ? 0.713 -6.224 28.091 1.00 31.05 87 VAL A CA 1
ATOM 667 C C . VAL A 1 87 ? 1.764 -5.880 27.025 1.00 30.66 87 VAL A C 1
ATOM 668 O O . VAL A 1 87 ? 1.517 -6.015 25.818 1.00 29.47 87 VAL A O 1
ATOM 672 N N . ALA A 1 88 ? 2.937 -5.446 27.482 1.00 30.63 88 ALA A N 1
ATOM 673 C CA . ALA A 1 88 ? 4.044 -5.073 26.600 1.00 30.22 88 ALA A CA 1
ATOM 674 C C . ALA A 1 88 ? 4.625 -6.281 25.884 1.00 31.25 88 ALA A C 1
ATOM 675 O O . ALA A 1 88 ? 5.155 -6.156 24.775 1.00 31.01 88 ALA A O 1
ATOM 677 N N . ALA A 1 89 ? 4.544 -7.446 26.528 1.00 31.98 89 ALA A N 1
ATOM 678 C CA . ALA A 1 89 ? 5.051 -8.682 25.938 1.00 31.75 89 ALA A CA 1
ATOM 679 C C . ALA A 1 89 ? 4.064 -9.073 24.847 1.00 32.06 89 ALA A C 1
ATOM 680 O O . ALA A 1 89 ? 4.453 -9.459 23.748 1.00 32.37 89 ALA A O 1
ATOM 682 N N . ARG A 1 90 ? 2.779 -8.938 25.161 1.00 32.82 90 ARG A N 1
ATOM 683 C CA . ARG A 1 90 ? 1.699 -9.265 24.238 1.00 33.66 90 ARG A CA 1
ATOM 684 C C . ARG A 1 90 ? 1.708 -8.361 22.998 1.00 33.43 90 ARG A C 1
ATOM 685 O O . ARG A 1 90 ? 1.418 -8.810 21.885 1.00 33.69 90 ARG A O 1
ATOM 693 N N . GLN A 1 91 ? 2.046 -7.090 23.191 1.00 33.16 91 GLN A N 1
ATOM 694 C CA . GLN A 1 91 ? 2.105 -6.145 22.082 1.00 32.70 91 GLN A CA 1
ATOM 695 C C . GLN A 1 91 ? 3.361 -6.431 21.298 1.00 31.69 91 GLN A C 1
ATOM 696 O O . GLN A 1 91 ? 3.386 -6.305 20.077 1.00 32.39 91 GLN A O 1
ATOM 702 N N . ALA A 1 92 ? 4.411 -6.814 22.011 1.00 30.61 92 ALA A N 1
ATOM 703 C CA . ALA A 1 92 ? 5.674 -7.140 21.375 1.00 30.06 92 ALA A CA 1
ATOM 704 C C . ALA A 1 92 ? 5.465 -8.327 20.425 1.00 29.85 92 ALA A C 1
ATOM 705 O O . ALA A 1 92 ? 5.900 -8.297 19.272 1.00 30.24 92 ALA A O 1
ATOM 707 N N . ALA A 1 93 ? 4.789 -9.365 20.911 1.00 29.46 93 ALA A N 1
ATOM 708 C CA . ALA A 1 93 ? 4.527 -10.554 20.110 1.00 28.54 93 ALA A CA 1
ATOM 709 C C . ALA A 1 93 ? 3.703 -10.186 18.869 1.00 28.86 93 ALA A C 1
ATOM 710 O O . ALA A 1 93 ? 3.978 -10.674 17.765 1.00 28.93 93 ALA A O 1
ATOM 712 N N . THR A 1 94 ? 2.707 -9.313 19.047 1.00 28.02 94 THR A N 1
ATOM 713 C CA . THR A 1 94 ? 1.857 -8.890 17.935 1.00 27.39 94 THR A CA 1
ATOM 714 C C . THR A 1 94 ? 2.600 -8.039 16.902 1.00 27.33 94 THR A C 1
ATOM 715 O O . THR A 1 94 ? 2.383 -8.195 15.701 1.00 27.22 94 THR A O 1
ATOM 719 N N . LEU A 1 95 ? 3.477 -7.147 17.357 1.00 26.61 95 LEU A N 1
ATOM 720 C CA . LEU A 1 95 ? 4.222 -6.319 16.419 1.00 26.82 95 LEU A CA 1
ATOM 721 C C . LEU A 1 95 ? 5.144 -7.221 15.624 1.00 27.11 95 LEU A C 1
ATOM 722 O O . LEU A 1 95 ? 5.308 -7.053 14.426 1.00 28.68 95 LEU A O 1
ATOM 727 N N . ASP A 1 96 ? 5.743 -8.190 16.298 1.00 27.73 96 ASP A N 1
ATOM 728 C CA . ASP A 1 96 ? 6.658 -9.102 15.635 1.00 28.43 96 ASP A CA 1
ATOM 729 C C . ASP A 1 96 ? 5.933 -9.991 14.631 1.00 28.16 96 ASP A C 1
ATOM 730 O O . ASP A 1 96 ? 6.414 -10.202 13.521 1.00 28.94 96 ASP A O 1
ATOM 735 N N . ARG A 1 97 ? 4.778 -10.518 15.013 1.00 27.99 97 ARG A N 1
ATOM 736 C CA . ARG A 1 97 ? 4.013 -11.375 14.110 1.00 27.68 97 ARG A CA 1
ATOM 737 C C . ARG A 1 97 ? 3.452 -10.627 12.892 1.00 28.58 97 ARG A C 1
ATOM 738 O O . ARG A 1 97 ? 3.605 -11.095 11.767 1.00 30.13 97 ARG A O 1
ATOM 746 N N . LEU A 1 98 ? 2.819 -9.469 13.104 1.00 28.73 98 LEU A N 1
ATOM 747 C CA . LEU A 1 98 ? 2.259 -8.675 11.998 1.00 27.80 98 LEU A CA 1
ATOM 748 C C . LEU A 1 98 ? 3.308 -8.182 10.992 1.00 27.84 98 LEU A C 1
ATOM 749 O O . LEU A 1 98 ? 3.029 -8.087 9.795 1.00 27.20 98 LEU A O 1
ATOM 754 N N . SER A 1 99 ? 4.507 -7.864 11.474 1.00 27.84 99 SER A N 1
ATOM 755 C CA . SER A 1 99 ? 5.573 -7.371 10.606 1.00 27.99 99 SER A CA 1
ATOM 756 C C . SER A 1 99 ? 6.433 -8.508 10.073 1.00 28.78 99 SER A C 1
ATOM 757 O O . SER A 1 99 ? 7.368 -8.290 9.302 1.00 28.99 99 SER A O 1
ATOM 760 N N . ASN A 1 100 ? 6.109 -9.721 10.497 1.00 30.74 100 ASN A N 1
ATOM 761 C CA . ASN A 1 100 ? 6.838 -10.919 10.086 1.00 31.75 100 ASN A CA 1
ATOM 762 C C . ASN A 1 100 ? 8.281 -10.923 10.599 1.00 31.24 100 ASN A C 1
ATOM 763 O O . ASN A 1 100 ? 9.222 -11.100 9.826 1.00 32.34 100 ASN A O 1
ATOM 768 N N . GLY A 1 101 ? 8.439 -10.714 11.905 1.00 30.77 101 GLY A N 1
ATOM 769 C CA . GLY A 1 101 ? 9.755 -10.715 12.526 1.00 30.16 101 GLY A CA 1
ATOM 770 C C . GLY A 1 101 ? 10.625 -9.492 12.303 1.00 30.74 101 GLY A C 1
ATOM 771 O O . GLY A 1 101 ? 11.841 -9.616 12.184 1.00 31.56 101 GLY A O 1
ATOM 772 N N . ARG A 1 102 ? 10.039 -8.301 12.252 1.00 31.08 102 ARG A N 1
ATOM 773 C CA . ARG A 1 102 ? 10.857 -7.111 12.028 1.00 31.45 102 ARG A CA 1
ATOM 774 C C . ARG A 1 102 ? 10.823 -6.132 13.201 1.00 31.91 102 ARG A C 1
ATOM 775 O O . ARG A 1 102 ? 11.120 -4.945 13.046 1.00 32.56 102 ARG A O 1
ATOM 783 N N . ALA A 1 103 ? 10.476 -6.649 14.377 1.00 32.14 103 ALA A N 1
ATOM 784 C CA . ALA A 1 103 ? 10.403 -5.842 15.591 1.00 32.52 103 ALA A CA 1
ATOM 785 C C . ALA A 1 103 ? 11.691 -5.915 16.401 1.00 32.77 103 ALA A C 1
ATOM 786 O O . ALA A 1 103 ? 12.298 -6.972 16.534 1.00 32.66 103 ALA A O 1
ATOM 788 N N . LEU A 1 104 ? 12.103 -4.770 16.929 1.00 33.27 104 LEU A N 1
ATOM 789 C CA . LEU A 1 104 ? 13.293 -4.661 17.760 1.00 33.20 104 LEU A CA 1
ATOM 790 C C . LEU A 1 104 ? 12.860 -3.854 18.978 1.00 33.49 104 LEU A C 1
ATOM 791 O O . LEU A 1 104 ? 12.056 -2.933 18.846 1.00 33.06 104 LEU A O 1
ATOM 796 N N . PHE A 1 105 ? 13.376 -4.186 20.158 1.00 33.64 105 PHE A N 1
ATOM 797 C CA . PHE A 1 105 ? 12.995 -3.443 21.351 1.00 34.09 105 PHE A CA 1
ATOM 798 C C . PHE A 1 105 ? 14.141 -2.762 22.080 1.00 35.15 105 PHE A C 1
ATOM 799 O O . PHE A 1 105 ? 15.215 -3.326 22.267 1.00 35.11 105 PHE A O 1
ATOM 807 N N . ASN A 1 106 ? 13.889 -1.519 22.467 1.00 36.75 106 ASN A N 1
ATOM 808 C CA . ASN A 1 106 ? 14.862 -0.683 23.146 1.00 38.65 106 ASN A CA 1
ATOM 809 C C . ASN A 1 106 ? 14.283 -0.208 24.479 1.00 40.20 106 ASN A C 1
ATOM 810 O O . ASN A 1 106 ? 13.447 0.687 24.525 1.00 40.84 106 ASN A O 1
ATOM 815 N N . LEU A 1 107 ? 14.722 -0.832 25.564 1.00 41.96 107 LEU A N 1
ATOM 816 C CA . LEU A 1 107 ? 14.243 -0.472 26.886 1.00 44.41 107 LEU A CA 1
ATOM 817 C C . LEU A 1 107 ? 14.692 0.929 27.257 1.00 45.77 107 LEU A C 1
ATOM 818 O O . LEU A 1 107 ? 15.850 1.290 27.068 1.00 46.39 107 LEU A O 1
ATOM 823 N N . VAL A 1 108 ? 13.768 1.719 27.791 1.00 47.62 108 VAL A N 1
ATOM 824 C CA . VAL A 1 108 ? 14.083 3.077 28.200 1.00 48.82 108 VAL A CA 1
ATOM 825 C C . VAL A 1 108 ? 13.563 3.314 29.603 1.00 50.42 108 VAL A C 1
ATOM 826 O O . VAL A 1 108 ? 12.356 3.313 29.847 1.00 50.13 108 VAL A O 1
ATOM 830 N N . THR A 1 109 ? 14.493 3.482 30.531 1.00 53.06 109 THR A N 1
ATOM 831 C CA . THR A 1 109 ? 14.139 3.739 31.915 1.00 56.12 109 THR A CA 1
ATOM 832 C C . THR A 1 109 ? 13.877 5.235 31.967 1.00 58.19 109 THR A C 1
ATOM 833 O O . THR A 1 109 ? 14.764 6.040 31.641 1.00 58.25 109 THR A O 1
ATOM 837 N N . GLY A 1 110 ? 12.656 5.608 32.341 1.00 60.14 110 GLY A N 1
ATOM 838 C CA . GLY A 1 110 ? 12.323 7.022 32.415 1.00 62.60 110 GLY A CA 1
ATOM 839 C C . GLY A 1 110 ? 13.267 7.802 33.321 1.00 63.70 110 GLY A C 1
ATOM 840 O O . GLY A 1 110 ? 13.816 7.251 34.283 1.00 63.54 110 GLY A O 1
ATOM 841 N N . SER A 1 111 ? 13.478 9.079 33.017 1.00 64.62 111 SER A N 1
ATOM 842 C CA . SER A 1 111 ? 14.354 9.894 33.855 1.00 65.90 111 SER A CA 1
ATOM 843 C C . SER A 1 111 ? 13.705 11.218 34.251 1.00 66.47 111 SER A C 1
ATOM 844 O O . SER A 1 111 ? 14.269 11.970 35.049 1.00 66.78 111 SER A O 1
ATOM 847 N N . ASP A 1 112 ? 12.525 11.497 33.700 1.00 66.61 112 ASP A N 1
ATOM 848 C CA . ASP A 1 112 ? 11.812 12.732 34.011 1.00 66.38 112 ASP A CA 1
ATOM 849 C C . ASP A 1 112 ? 10.638 12.461 34.953 1.00 66.35 112 ASP A C 1
ATOM 850 O O . ASP A 1 112 ? 9.539 12.112 34.506 1.00 66.91 112 ASP A O 1
ATOM 855 N N . PRO A 1 113 ? 10.849 12.629 36.271 1.00 65.64 113 PRO A N 1
ATOM 856 C CA . PRO A 1 113 ? 9.798 12.393 37.266 1.00 64.57 113 PRO A CA 1
ATOM 857 C C . PRO A 1 113 ? 8.472 13.062 36.934 1.00 63.17 113 PRO A C 1
ATOM 858 O O . PRO A 1 113 ? 7.409 12.524 37.230 1.00 63.14 113 PRO A O 1
ATOM 862 N N . GLN A 1 114 ? 8.528 14.236 36.322 1.00 61.66 114 GLN A N 1
ATOM 863 C CA . GLN A 1 114 ? 7.302 14.927 35.969 1.00 60.85 114 GLN A CA 1
ATOM 864 C C . GLN A 1 114 ? 6.575 14.191 34.848 1.00 59.02 114 GLN A C 1
ATOM 865 O O . GLN A 1 114 ? 5.346 14.128 34.836 1.00 58.29 114 GLN A O 1
ATOM 871 N N . GLU A 1 115 ? 7.324 13.633 33.903 1.00 57.41 115 GLU A N 1
ATOM 872 C CA . GLU A 1 115 ? 6.687 12.884 32.835 1.00 55.81 115 GLU A CA 1
ATOM 873 C C . GLU A 1 115 ? 6.080 11.650 33.484 1.00 53.55 115 GLU A C 1
ATOM 874 O O . GLU A 1 115 ? 4.900 11.348 33.291 1.00 52.70 115 GLU A O 1
ATOM 880 N N . LEU A 1 116 ? 6.911 10.949 34.258 1.00 51.34 116 LEU A N 1
ATOM 881 C CA . LEU A 1 116 ? 6.520 9.726 34.964 1.00 48.15 116 LEU A CA 1
ATOM 882 C C . LEU A 1 116 ? 5.301 9.929 35.860 1.00 46.25 116 LEU A C 1
ATOM 883 O O . LEU A 1 116 ? 4.390 9.098 35.868 1.00 45.19 116 LEU A O 1
ATOM 888 N N . ALA A 1 117 ? 5.295 11.035 36.611 1.00 44.50 117 ALA A N 1
ATOM 889 C CA . ALA A 1 117 ? 4.189 11.378 37.510 1.00 42.36 117 ALA A CA 1
ATOM 890 C C . ALA A 1 117 ? 2.929 11.609 36.690 1.00 41.51 117 ALA A C 1
ATOM 891 O O . ALA A 1 117 ? 1.820 11.395 37.168 1.00 40.40 117 ALA A O 1
ATOM 893 N N . GLY A 1 118 ? 3.115 12.057 35.449 1.00 41.93 118 GLY A N 1
ATOM 894 C CA . GLY A 1 118 ? 1.993 12.288 34.559 1.00 41.99 118 GLY A CA 1
ATOM 895 C C . GLY A 1 118 ? 1.404 10.961 34.113 1.00 42.86 118 GLY A C 1
ATOM 896 O O . GLY A 1 118 ? 0.222 10.886 33.783 1.00 43.50 118 GLY A O 1
ATOM 897 N N . ASP A 1 119 ? 2.223 9.911 34.106 1.00 42.76 119 ASP A N 1
ATOM 898 C CA . ASP A 1 119 ? 1.757 8.585 33.711 1.00 43.33 119 ASP A CA 1
ATOM 899 C C . ASP A 1 119 ? 1.300 7.741 34.905 1.00 43.32 119 ASP A C 1
ATOM 900 O O . ASP A 1 119 ? 0.720 6.668 34.735 1.00 42.95 119 ASP A O 1
ATOM 905 N N . GLY A 1 120 ? 1.555 8.228 36.115 1.00 43.44 120 GLY A N 1
ATOM 906 C CA . GLY A 1 120 ? 1.144 7.494 37.303 1.00 43.96 120 GLY A CA 1
ATOM 907 C C . GLY A 1 120 ? 2.290 6.782 38.000 1.00 44.35 120 GLY A C 1
ATOM 908 O O . GLY A 1 120 ? 2.063 5.953 38.877 1.00 44.70 120 GLY A O 1
ATOM 909 N N . VAL A 1 121 ? 3.519 7.122 37.614 1.00 44.85 121 VAL A N 1
ATOM 910 C CA . VAL A 1 121 ? 4.731 6.522 38.173 1.00 45.88 121 VAL A CA 1
ATOM 911 C C . VAL A 1 121 ? 5.418 7.464 39.164 1.00 46.98 121 VAL A C 1
ATOM 912 O O . VAL A 1 121 ? 5.650 8.634 38.867 1.00 46.79 121 VAL A O 1
ATOM 916 N N . PHE A 1 122 ? 5.768 6.933 40.331 1.00 48.29 122 PHE A N 1
ATOM 917 C CA . PHE A 1 122 ? 6.422 7.713 41.380 1.00 48.75 122 PHE A CA 1
ATOM 918 C C . PHE A 1 122 ? 7.554 6.882 41.998 1.00 49.00 122 PHE A C 1
ATOM 919 O O . PHE A 1 122 ? 7.393 6.336 43.087 1.00 50.04 122 PHE A O 1
ATOM 927 N N . LEU A 1 123 ? 8.690 6.790 41.312 1.00 48.74 123 LEU A N 1
ATOM 928 C CA . LEU A 1 123 ? 9.818 5.998 41.808 1.00 48.95 123 LEU A CA 1
ATOM 929 C C . LEU A 1 123 ? 11.119 6.806 41.848 1.00 49.90 123 LEU A C 1
ATOM 930 O O . LEU A 1 123 ? 11.408 7.553 40.917 1.00 50.07 123 LEU A O 1
ATOM 935 N N . ASP A 1 124 ? 11.912 6.658 42.908 1.00 50.65 124 ASP A N 1
ATOM 936 C CA . ASP A 1 124 ? 13.160 7.410 42.987 1.00 52.07 124 ASP A CA 1
ATOM 937 C C . ASP A 1 124 ? 14.127 6.968 41.892 1.00 52.23 124 ASP A C 1
ATOM 938 O O . ASP A 1 124 ? 13.831 6.050 41.135 1.00 51.74 124 ASP A O 1
ATOM 943 N N . HIS A 1 125 ? 15.279 7.628 41.808 1.00 52.60 125 HIS A N 1
ATOM 944 C CA . HIS A 1 125 ? 16.282 7.320 40.785 1.00 53.31 125 HIS A CA 1
ATOM 945 C C . HIS A 1 125 ? 16.781 5.876 40.818 1.00 53.41 125 HIS A C 1
ATOM 946 O O . HIS A 1 125 ? 17.371 5.394 39.843 1.00 53.27 125 HIS A O 1
ATOM 953 N N . SER A 1 126 ? 16.551 5.203 41.946 1.00 53.00 126 SER A N 1
ATOM 954 C CA . SER A 1 126 ? 16.964 3.813 42.144 1.00 52.39 126 SER A CA 1
ATOM 955 C C . SER A 1 126 ? 15.819 2.879 41.800 1.00 51.85 126 SER A C 1
ATOM 956 O O . SER A 1 126 ? 15.956 2.013 40.938 1.00 52.18 126 SER A O 1
ATOM 959 N N . GLU A 1 127 ? 14.691 3.058 42.478 1.00 50.86 127 GLU A N 1
ATOM 960 C CA . GLU A 1 127 ? 13.519 2.238 42.226 1.00 50.75 127 GLU A CA 1
ATOM 961 C C . GLU A 1 127 ? 13.204 2.171 40.731 1.00 50.88 127 GLU A C 1
ATOM 962 O O . GLU A 1 127 ? 12.659 1.175 40.250 1.00 51.12 127 GLU A O 1
ATOM 968 N N . ARG A 1 128 ? 13.531 3.228 39.993 1.00 50.55 128 ARG A N 1
ATOM 969 C CA . ARG A 1 128 ? 13.248 3.223 38.570 1.00 50.10 128 ARG A CA 1
ATOM 970 C C . ARG A 1 128 ? 14.042 2.121 37.902 1.00 49.55 128 ARG A C 1
ATOM 971 O O . ARG A 1 128 ? 13.531 1.449 37.008 1.00 49.24 128 ARG A O 1
ATOM 979 N N . TYR A 1 129 ? 15.281 1.920 38.344 1.00 48.92 129 TYR A N 1
ATOM 980 C CA . TYR A 1 129 ? 16.116 0.871 37.768 1.00 48.80 129 TYR A CA 1
ATOM 981 C C . TYR A 1 129 ? 15.807 -0.512 38.331 1.00 47.45 129 TYR A C 1
ATOM 982 O O . TYR A 1 129 ? 16.096 -1.529 37.702 1.00 46.70 129 TYR A O 1
ATOM 991 N N . GLU A 1 130 ? 15.211 -0.539 39.516 1.00 46.12 130 GLU A N 1
ATOM 992 C CA . GLU A 1 130 ? 14.839 -1.793 40.145 1.00 45.34 130 GLU A CA 1
ATOM 993 C C . GLU A 1 130 ? 13.621 -2.322 39.406 1.00 44.29 130 GLU A C 1
ATOM 994 O O . GLU A 1 130 ? 13.554 -3.499 39.071 1.00 44.53 130 GLU A O 1
ATOM 1000 N N . ALA A 1 131 ? 12.657 -1.441 39.158 1.00 42.40 131 ALA A N 1
ATOM 1001 C CA . ALA A 1 131 ? 11.439 -1.829 38.467 1.00 40.98 131 ALA A CA 1
ATOM 1002 C C . ALA A 1 131 ? 11.754 -2.212 37.029 1.00 40.46 131 ALA A C 1
ATOM 1003 O O . ALA A 1 131 ? 11.077 -3.058 36.444 1.00 39.76 131 ALA A O 1
ATOM 1005 N N . SER A 1 132 ? 12.792 -1.593 36.467 1.00 40.07 132 SER A N 1
ATOM 1006 C CA . SER A 1 132 ? 13.199 -1.877 35.094 1.00 40.28 132 SER A CA 1
ATOM 1007 C C . SER A 1 132 ? 13.760 -3.292 34.972 1.00 39.97 132 SER A C 1
ATOM 1008 O O . SER A 1 132 ? 13.477 -4.001 34.003 1.00 39.83 132 SER A O 1
ATOM 1011 N N . ALA A 1 133 ? 14.559 -3.697 35.954 1.00 39.60 133 ALA A N 1
ATOM 1012 C CA . ALA A 1 133 ? 15.140 -5.034 35.968 1.00 38.35 133 ALA A CA 1
ATOM 1013 C C . ALA A 1 133 ? 14.032 -6.086 36.125 1.00 37.94 133 ALA A C 1
ATOM 1014 O O . ALA A 1 133 ? 14.029 -7.100 35.431 1.00 38.25 133 ALA A O 1
ATOM 1016 N N . GLU A 1 134 ? 13.093 -5.839 37.033 1.00 37.48 134 GLU A N 1
ATOM 1017 C CA . GLU A 1 134 ? 11.979 -6.759 37.260 1.00 38.01 134 GLU A CA 1
ATOM 1018 C C . GLU A 1 134 ? 11.076 -6.860 36.042 1.00 38.16 134 GLU A C 1
ATOM 1019 O O . GLU A 1 134 ? 10.637 -7.949 35.684 1.00 38.39 134 GLU A O 1
ATOM 1025 N N . PHE A 1 135 ? 10.798 -5.714 35.420 1.00 38.16 135 PHE A N 1
ATOM 1026 C CA . PHE A 1 135 ? 9.951 -5.635 34.224 1.00 37.05 135 PHE A CA 1
ATOM 1027 C C . PHE A 1 135 ? 10.601 -6.419 33.079 1.00 37.00 135 PHE A C 1
ATOM 1028 O O . PHE A 1 135 ? 9.960 -7.247 32.426 1.00 36.90 135 PHE A O 1
ATOM 1036 N N . THR A 1 136 ? 11.880 -6.144 32.849 1.00 36.51 136 THR A N 1
ATOM 1037 C CA . THR A 1 136 ? 12.634 -6.793 31.796 1.00 36.81 136 THR A CA 1
ATOM 1038 C C . THR A 1 136 ? 12.715 -8.300 32.005 1.00 37.97 136 THR A C 1
ATOM 1039 O O . THR A 1 136 ? 12.658 -9.073 31.053 1.00 37.62 136 THR A O 1
ATOM 1043 N N . GLN A 1 137 ? 12.843 -8.708 33.260 1.00 39.58 137 GLN A N 1
ATOM 1044 C CA . GLN A 1 137 ? 12.916 -10.118 33.617 1.00 40.62 137 GLN A CA 1
ATOM 1045 C C . GLN A 1 137 ? 11.643 -10.816 33.138 1.00 38.97 137 GLN A C 1
ATOM 1046 O O . GLN A 1 137 ? 11.700 -11.788 32.382 1.00 39.62 137 GLN A O 1
ATOM 1052 N N . VAL A 1 138 ? 10.498 -10.301 33.584 1.00 36.24 138 VAL A N 1
ATOM 1053 C CA . VAL A 1 138 ? 9.188 -10.849 33.245 1.00 34.27 138 VAL A CA 1
ATOM 1054 C C . VAL A 1 138 ? 8.903 -10.828 31.748 1.00 34.80 138 VAL A C 1
ATOM 1055 O O . VAL A 1 138 ? 8.396 -11.801 31.182 1.00 34.45 138 VAL A O 1
ATOM 1059 N N . TRP A 1 139 ? 9.224 -9.700 31.121 1.00 34.71 139 TRP A N 1
ATOM 1060 C CA . TRP A 1 139 ? 9.000 -9.500 29.698 1.00 33.69 139 TRP A CA 1
ATOM 1061 C C . TRP A 1 139 ? 9.675 -10.604 28.907 1.00 33.53 139 TRP A C 1
ATOM 1062 O O . TRP A 1 139 ? 9.030 -11.299 28.117 1.00 32.76 139 TRP A O 1
ATOM 1073 N N . ARG A 1 140 ? 10.978 -10.752 29.134 1.00 33.61 140 ARG A N 1
ATOM 1074 C CA . ARG A 1 140 ? 11.781 -11.752 28.447 1.00 34.99 140 ARG A CA 1
ATOM 1075 C C . ARG A 1 140 ? 11.274 -13.167 28.647 1.00 34.65 140 ARG A C 1
ATOM 1076 O O . ARG A 1 140 ? 11.274 -13.964 27.715 1.00 34.97 140 ARG A O 1
ATOM 1084 N N . ARG A 1 141 ? 10.853 -13.489 29.863 1.00 34.06 141 ARG A N 1
ATOM 1085 C CA . ARG A 1 141 ? 10.342 -14.819 30.137 1.00 32.78 141 ARG A CA 1
ATOM 1086 C C . ARG A 1 141 ? 9.046 -15.051 29.378 1.00 31.97 141 ARG A C 1
ATOM 1087 O O . ARG A 1 141 ? 8.814 -16.129 28.835 1.00 31.86 141 ARG A O 1
ATOM 1095 N N . LEU A 1 142 ? 8.197 -14.035 29.344 1.00 31.92 142 LEU A N 1
ATOM 1096 C CA . LEU A 1 142 ? 6.935 -14.139 28.635 1.00 31.59 142 LEU A CA 1
ATOM 1097 C C . LEU A 1 142 ? 7.162 -14.414 27.153 1.00 31.82 142 LEU A C 1
ATOM 1098 O O . LEU A 1 142 ? 6.474 -15.234 26.550 1.00 31.82 142 LEU A O 1
ATOM 1103 N N . LEU A 1 143 ? 8.136 -13.732 26.565 1.00 31.87 143 LEU A N 1
ATOM 1104 C CA . LEU A 1 143 ? 8.439 -13.928 25.154 1.00 32.37 143 LEU A CA 1
ATOM 1105 C C . LEU A 1 143 ? 9.096 -15.276 24.866 1.00 33.78 143 LEU A C 1
ATOM 1106 O O . LEU A 1 143 ? 9.278 -15.651 23.709 1.00 34.41 143 LEU A O 1
ATOM 1111 N N . GLN A 1 144 ? 9.446 -16.005 25.918 1.00 35.42 144 GLN A N 1
ATOM 1112 C CA . GLN A 1 144 ? 10.061 -17.308 25.745 1.00 36.42 144 GLN A CA 1
ATOM 1113 C C . GLN A 1 144 ? 9.027 -18.377 26.011 1.00 37.01 144 GLN A C 1
ATOM 1114 O O . GLN A 1 144 ? 9.359 -19.536 26.267 1.00 37.30 144 GLN A O 1
ATOM 1120 N N . ARG A 1 145 ? 7.766 -17.957 25.955 1.00 37.01 145 ARG A N 1
ATOM 1121 C CA . ARG A 1 145 ? 6.620 -18.837 26.128 1.00 37.52 145 ARG A CA 1
ATOM 1122 C C . ARG A 1 145 ? 6.362 -19.314 27.557 1.00 37.92 145 A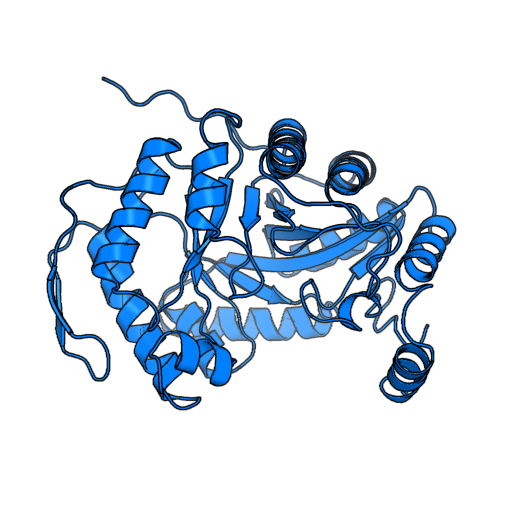RG A C 1
ATOM 1123 O O . ARG A 1 145 ? 5.536 -20.198 27.768 1.00 39.08 145 ARG A O 1
ATOM 1131 N N . GLU A 1 146 ? 7.046 -18.734 28.538 1.00 37.23 146 GLU A N 1
ATOM 1132 C CA . GLU A 1 146 ? 6.862 -19.137 29.931 1.00 35.89 146 GLU A CA 1
ATOM 1133 C C . GLU A 1 146 ? 5.656 -18.531 30.607 1.00 36.62 146 GLU A C 1
ATOM 1134 O O . GLU A 1 146 ? 5.227 -17.428 30.265 1.00 37.19 146 GLU A O 1
ATOM 1140 N N . THR A 1 147 ? 5.110 -19.260 31.577 1.00 36.67 147 THR A N 1
ATOM 1141 C CA . THR A 1 147 ? 4.015 -18.741 32.388 1.00 35.99 147 THR A CA 1
ATOM 1142 C C . THR A 1 147 ? 4.806 -18.159 33.562 1.00 36.29 147 THR A C 1
ATOM 1143 O O . THR A 1 147 ? 5.679 -18.825 34.131 1.00 35.26 147 THR A O 1
ATOM 1147 N N . VAL A 1 148 ? 4.525 -16.908 33.905 1.00 36.96 148 VAL A N 1
ATOM 1148 C CA . VAL A 1 148 ? 5.269 -16.250 34.965 1.00 36.01 148 VAL A CA 1
ATOM 1149 C C . VAL A 1 148 ? 4.464 -15.817 36.178 1.00 36.95 148 VAL A C 1
ATOM 1150 O O . VAL A 1 148 ? 3.446 -15.132 36.064 1.00 36.46 148 VAL A O 1
ATOM 1154 N N . ASP A 1 149 ? 4.925 -16.256 37.340 1.00 38.39 149 ASP A N 1
ATOM 1155 C CA . ASP A 1 149 ? 4.344 -15.862 38.614 1.00 39.87 149 ASP A CA 1
ATOM 1156 C C . ASP A 1 149 ? 5.500 -15.028 39.144 1.00 40.82 149 ASP A C 1
ATOM 1157 O O . ASP A 1 149 ? 6.598 -15.550 39.347 1.00 41.37 149 ASP A O 1
ATOM 1162 N N . PHE A 1 150 ? 5.287 -13.731 39.326 1.00 41.72 150 PHE A N 1
ATOM 1163 C CA . PHE A 1 150 ? 6.370 -12.882 39.801 1.00 42.47 150 PHE A CA 1
ATOM 1164 C C . PHE A 1 150 ? 5.897 -11.845 40.800 1.00 45.05 150 PHE A C 1
ATOM 1165 O O . PHE A 1 150 ? 4.929 -11.103 40.555 1.00 45.43 150 PHE A O 1
ATOM 1173 N N . ASN A 1 151 ? 6.586 -11.802 41.937 1.00 47.06 151 ASN A N 1
ATOM 1174 C CA . ASN A 1 151 ? 6.257 -10.848 42.982 1.00 49.09 151 ASN A CA 1
ATOM 1175 C C . ASN A 1 151 ? 7.522 -10.211 43.514 1.00 49.26 151 ASN A C 1
ATOM 1176 O O . ASN A 1 151 ? 8.190 -10.753 44.399 1.00 49.05 151 ASN A O 1
ATOM 1181 N N . GLY A 1 152 ? 7.849 -9.056 42.955 1.00 49.70 152 GLY A N 1
ATOM 1182 C CA . GLY A 1 152 ? 9.035 -8.345 43.376 1.00 50.39 152 GLY A CA 1
ATOM 1183 C C . GLY A 1 152 ? 8.635 -7.055 44.050 1.00 50.86 152 GLY A C 1
ATOM 1184 O O . GLY A 1 152 ? 7.461 -6.854 44.387 1.00 50.63 152 GLY A O 1
ATOM 1185 N N . LYS A 1 153 ? 9.610 -6.176 44.248 1.00 51.28 153 LYS A N 1
ATOM 1186 C CA . LYS A 1 153 ? 9.339 -4.904 44.886 1.00 51.66 153 LYS A CA 1
ATOM 1187 C C . LYS A 1 153 ? 8.270 -4.172 44.085 1.00 51.04 153 LYS A C 1
ATOM 1188 O O . LYS A 1 153 ? 7.217 -3.814 44.613 1.00 51.43 153 LYS A O 1
ATOM 1194 N N . HIS A 1 154 ? 8.524 -4.006 42.791 1.00 50.04 154 HIS A N 1
ATOM 1195 C CA . HIS A 1 154 ? 7.617 -3.262 41.932 1.00 48.30 154 HIS A CA 1
ATOM 1196 C C . HIS A 1 154 ? 6.679 -4.043 41.016 1.00 47.51 154 HIS A C 1
ATOM 1197 O O . HIS A 1 154 ? 5.533 -3.642 40.829 1.00 47.99 154 HIS A O 1
ATOM 1204 N N . ILE A 1 155 ? 7.144 -5.153 40.453 1.00 46.79 155 ILE A N 1
ATOM 1205 C CA . ILE A 1 155 ? 6.307 -5.936 39.539 1.00 45.63 155 ILE A CA 1
ATOM 1206 C C . ILE A 1 155 ? 5.577 -7.082 40.237 1.00 45.14 155 ILE A C 1
ATOM 1207 O O . ILE A 1 155 ? 6.160 -7.787 41.054 1.00 45.24 155 ILE A O 1
ATOM 1212 N N . HIS A 1 156 ? 4.302 -7.268 39.915 1.00 44.82 156 HIS A N 1
ATOM 1213 C CA . HIS A 1 156 ? 3.536 -8.358 40.508 1.00 44.77 156 HIS A CA 1
ATOM 1214 C C . HIS A 1 156 ? 2.468 -8.940 39.576 1.00 43.69 156 HIS A C 1
ATOM 1215 O O . HIS A 1 156 ? 1.375 -8.384 39.442 1.00 43.31 156 HIS A O 1
ATOM 1222 N N . VAL A 1 157 ? 2.790 -10.067 38.943 1.00 42.72 157 VAL A N 1
ATOM 1223 C CA . VAL A 1 157 ? 1.851 -10.746 38.047 1.00 41.31 157 VAL A CA 1
ATOM 1224 C C . VAL A 1 157 ? 1.695 -12.177 38.526 1.00 41.49 157 VAL A C 1
ATOM 1225 O O . VAL A 1 157 ? 2.602 -12.728 39.143 1.00 40.97 157 VAL A O 1
ATOM 1229 N N . ARG A 1 158 ? 0.543 -12.775 38.253 1.00 42.11 158 ARG A N 1
ATOM 1230 C CA . ARG A 1 158 ? 0.295 -14.152 38.659 1.00 42.96 158 ARG A CA 1
ATOM 1231 C C . ARG A 1 158 ? -0.301 -14.959 37.515 1.00 42.71 158 ARG A C 1
ATOM 1232 O O . ARG A 1 158 ? -1.442 -14.728 37.103 1.00 42.04 158 ARG A O 1
ATOM 1240 N N . GLY A 1 159 ? 0.477 -15.909 37.006 1.00 41.91 159 GLY A N 1
ATOM 1241 C CA . GLY A 1 159 ? 0.004 -16.738 35.919 1.00 42.07 159 GLY A CA 1
ATOM 1242 C C . GLY A 1 159 ? -0.075 -15.969 34.621 1.00 42.20 159 GLY A C 1
ATOM 1243 O O . GLY A 1 159 ? -1.000 -16.162 33.830 1.00 42.19 159 GLY A O 1
ATOM 1244 N N . ALA A 1 160 ? 0.890 -15.084 34.407 1.00 42.36 160 ALA A N 1
ATOM 1245 C CA . ALA A 1 160 ? 0.939 -14.293 33.186 1.00 42.66 160 ALA A CA 1
ATOM 1246 C C . ALA A 1 160 ? 1.501 -15.168 32.065 1.00 43.08 160 ALA A C 1
ATOM 1247 O O . ALA A 1 160 ? 2.497 -15.872 32.257 1.00 42.01 160 ALA A O 1
ATOM 1249 N N . LYS A 1 161 ? 0.858 -15.122 30.900 1.00 43.71 161 LYS A N 1
ATOM 1250 C CA . LYS A 1 161 ? 1.292 -15.912 29.752 1.00 44.42 161 LYS A CA 1
ATOM 1251 C C . LYS A 1 161 ? 0.833 -15.294 28.433 1.00 44.01 161 LYS A C 1
ATOM 1252 O O . LYS A 1 161 ? -0.222 -14.654 28.365 1.00 43.17 161 LYS A O 1
ATOM 1258 N N . LEU A 1 162 ? 1.639 -15.491 27.391 1.00 44.06 162 LEU A N 1
ATOM 1259 C CA . LEU A 1 162 ? 1.316 -15.009 26.053 1.00 44.05 162 LEU A CA 1
ATOM 1260 C C . LEU A 1 162 ? 0.780 -16.216 25.301 1.00 44.88 162 LEU A C 1
ATOM 1261 O O . LEU A 1 162 ? 1.435 -17.263 25.254 1.00 45.60 162 LEU A O 1
ATOM 1266 N N . LEU A 1 163 ? -0.405 -16.074 24.717 1.00 45.80 163 LEU A N 1
ATOM 1267 C CA . LEU A 1 163 ? -1.008 -17.170 23.967 1.00 46.73 163 LEU A CA 1
ATOM 1268 C C . LEU A 1 163 ? -0.498 -17.223 22.522 1.00 46.71 163 LEU A C 1
ATOM 1269 O O . LEU A 1 163 ? -0.689 -18.218 21.824 1.00 48.29 163 LEU A O 1
ATOM 1274 N N . PHE A 1 164 ? 0.163 -16.156 22.082 1.00 45.64 164 PHE A N 1
ATOM 1275 C CA . PHE A 1 164 ? 0.722 -16.102 20.735 1.00 44.17 164 PHE A CA 1
ATOM 1276 C C . PHE A 1 164 ? 2.231 -15.934 20.851 1.00 42.97 164 PHE A C 1
ATOM 1277 O O . PHE A 1 164 ? 2.711 -15.106 21.631 1.00 43.43 164 PHE A O 1
ATOM 1285 N N . PRO A 1 165 ? 3.001 -16.726 20.090 1.00 41.43 165 PRO A N 1
ATOM 1286 C CA . PRO A 1 165 ? 4.463 -16.620 20.135 1.00 40.30 165 PRO A CA 1
ATOM 1287 C C . PRO A 1 165 ? 4.974 -15.581 19.133 1.00 39.67 165 PRO A C 1
ATOM 1288 O O . PRO A 1 165 ? 4.326 -15.317 18.115 1.00 38.76 165 PRO A O 1
ATOM 1292 N N . ALA A 1 166 ? 6.132 -14.993 19.420 1.00 38.69 166 ALA A N 1
ATOM 1293 C CA . ALA A 1 166 ? 6.719 -14.015 18.515 1.00 38.28 166 ALA A CA 1
ATOM 1294 C C . ALA A 1 166 ? 7.375 -14.813 17.389 1.00 38.32 166 ALA A C 1
ATOM 1295 O O . ALA A 1 166 ? 7.490 -16.028 17.489 1.00 37.74 166 ALA A O 1
ATOM 1297 N N . ILE A 1 167 ? 7.796 -14.144 16.321 1.00 38.39 167 ILE A N 1
ATOM 1298 C CA . ILE A 1 167 ? 8.445 -14.832 15.208 1.00 39.37 167 ILE A CA 1
ATOM 1299 C C . ILE A 1 167 ? 9.919 -15.094 15.504 1.00 40.69 167 ILE A C 1
ATOM 1300 O O . ILE A 1 167 ? 10.399 -16.223 15.397 1.00 40.64 167 ILE A O 1
ATOM 1305 N N . GLN A 1 168 ? 10.631 -14.035 15.872 1.00 42.13 168 GLN A N 1
ATOM 1306 C CA . GLN A 1 168 ? 12.048 -14.119 16.194 1.00 43.00 168 GLN A CA 1
ATOM 1307 C C . GLN A 1 168 ? 12.322 -14.984 17.429 1.00 45.25 168 GLN A C 1
ATOM 1308 O O . GLN A 1 168 ? 11.553 -14.974 18.395 1.00 45.37 168 GLN A O 1
ATOM 1314 N N . GLN A 1 169 ? 13.418 -15.742 17.386 1.00 48.35 169 GLN A N 1
ATOM 1315 C CA . GLN A 1 169 ? 13.804 -16.613 18.500 1.00 50.85 169 GLN A CA 1
ATOM 1316 C C . GLN A 1 169 ? 15.142 -16.175 19.072 1.00 50.83 169 GLN A C 1
ATOM 1317 O O . GLN A 1 169 ? 16.038 -15.792 18.322 1.00 50.61 169 GLN A O 1
ATOM 1323 N N . PRO A 1 170 ? 15.309 -16.237 20.405 1.00 51.37 170 PRO A N 1
ATOM 1324 C CA . PRO A 1 170 ? 14.422 -16.665 21.500 1.00 51.90 170 PRO A CA 1
ATOM 1325 C C . PRO A 1 170 ? 13.267 -15.710 21.606 1.00 51.85 170 PRO A C 1
ATOM 1326 O O . PRO A 1 170 ? 12.149 -16.080 21.953 1.00 53.26 170 PRO A O 1
ATOM 1330 N N . TYR A 1 171 ? 13.580 -14.454 21.340 1.00 50.60 171 TYR A N 1
ATOM 1331 C CA . TYR A 1 171 ? 12.599 -13.397 21.368 1.00 49.08 171 TYR A CA 1
ATOM 1332 C C . TYR A 1 171 ? 13.186 -12.221 20.599 1.00 46.27 171 TYR A C 1
ATOM 1333 O O . TYR A 1 171 ? 14.391 -12.197 20.314 1.00 44.76 171 TYR A O 1
ATOM 1342 N N . PRO A 1 172 ? 12.337 -11.253 20.215 1.00 43.55 172 PRO A N 1
ATOM 1343 C CA . PRO A 1 172 ? 12.831 -10.092 19.476 1.00 42.08 172 PRO A CA 1
ATOM 1344 C C . PRO A 1 172 ? 14.002 -9.447 20.226 1.00 41.45 172 PRO A C 1
ATOM 1345 O O . PRO A 1 172 ? 13.944 -9.277 21.450 1.00 41.02 172 PRO A O 1
ATOM 1349 N N . PRO A 1 173 ? 15.082 -9.090 19.503 1.00 40.67 173 PRO A N 1
ATOM 1350 C CA . PRO A 1 173 ? 16.252 -8.469 20.127 1.00 40.21 173 PRO A CA 1
ATOM 1351 C C . PRO A 1 173 ? 15.880 -7.326 21.076 1.00 40.53 173 PRO A C 1
ATOM 1352 O O . PRO A 1 173 ? 14.891 -6.614 20.870 1.00 40.19 173 PRO A O 1
ATOM 1356 N N . LEU A 1 174 ? 16.692 -7.159 22.114 1.00 40.47 174 LEU A N 1
ATOM 1357 C CA . LEU A 1 174 ? 16.463 -6.143 23.123 1.00 40.12 174 LEU A CA 1
ATOM 1358 C C . LEU A 1 174 ? 17.701 -5.274 23.313 1.00 40.02 174 LEU A C 1
ATOM 1359 O O . LEU A 1 174 ? 18.766 -5.769 23.671 1.00 40.19 174 LEU A O 1
ATOM 1364 N N . TYR A 1 175 ? 17.557 -3.977 23.062 1.00 39.86 175 TYR A N 1
ATOM 1365 C CA . TYR A 1 175 ? 18.658 -3.034 23.213 1.00 39.41 175 TYR A CA 1
ATOM 1366 C C . TYR A 1 175 ? 18.414 -2.217 24.468 1.00 39.81 175 TYR A C 1
ATOM 1367 O O . TYR A 1 175 ? 17.287 -2.118 24.939 1.00 40.60 175 TYR A O 1
ATOM 1376 N N . PHE A 1 176 ? 19.477 -1.639 25.006 1.00 40.42 176 PHE A N 1
ATOM 1377 C CA . PHE A 1 176 ? 19.392 -0.793 26.190 1.00 41.36 176 PHE A CA 1
ATOM 1378 C C . PHE A 1 176 ? 20.686 -0.016 26.273 1.00 41.27 176 PHE A C 1
ATOM 1379 O O . PHE A 1 176 ? 21.712 -0.458 25.774 1.00 41.08 176 PHE A O 1
ATOM 1387 N N . GLY A 1 177 ? 20.638 1.154 26.886 1.00 41.94 177 GLY A N 1
ATOM 1388 C CA . GLY A 1 177 ? 21.842 1.951 26.995 1.00 43.54 177 GLY A CA 1
ATOM 1389 C C . GLY A 1 177 ? 21.957 2.591 28.357 1.00 44.87 177 GLY A C 1
ATOM 1390 O O . GLY A 1 177 ? 21.240 2.221 29.288 1.00 45.18 177 GLY A O 1
ATOM 1391 N N . GLY A 1 178 ? 22.861 3.558 28.471 1.00 46.68 178 GLY A N 1
ATOM 1392 C CA . GLY A 1 178 ? 23.054 4.249 29.733 1.00 47.50 178 GLY A CA 1
ATOM 1393 C C . GLY A 1 178 ? 24.468 4.130 30.249 1.00 48.23 178 GLY A C 1
ATOM 1394 O O . GLY A 1 178 ? 25.070 3.056 30.190 1.00 48.57 178 GLY A O 1
ATOM 1395 N N . SER A 1 179 ? 25.001 5.236 30.759 1.00 49.09 179 SER A N 1
ATOM 1396 C CA . SER A 1 179 ? 26.357 5.251 31.293 1.00 50.24 179 SER A CA 1
ATOM 1397 C C . SER A 1 179 ? 26.437 4.987 32.796 1.00 50.42 179 SER A C 1
ATOM 1398 O O . SER A 1 179 ? 27.496 4.600 33.304 1.00 50.51 179 SER A O 1
ATOM 1401 N N . SER A 1 180 ? 25.329 5.199 33.507 1.00 50.63 180 SER A N 1
ATOM 1402 C CA . SER A 1 180 ? 25.317 4.952 34.943 1.00 51.02 180 SER A CA 1
ATOM 1403 C C . SER A 1 180 ? 25.723 3.495 35.134 1.00 51.67 180 SER A C 1
ATOM 1404 O O . SER A 1 180 ? 25.441 2.638 34.288 1.00 52.16 180 SER A O 1
ATOM 1407 N N . ASP A 1 181 ? 26.400 3.213 36.237 1.00 51.76 181 ASP A N 1
ATOM 1408 C CA . ASP A 1 181 ? 26.850 1.863 36.496 1.00 51.24 181 ASP A CA 1
ATOM 1409 C C . ASP A 1 181 ? 25.669 0.917 36.617 1.00 50.06 181 ASP A C 1
ATOM 1410 O O . ASP A 1 181 ? 25.746 -0.244 36.211 1.00 50.00 181 ASP A O 1
ATOM 1415 N N . VAL A 1 182 ? 24.572 1.421 37.170 1.00 48.81 182 VAL A N 1
ATOM 1416 C CA . VAL A 1 182 ? 23.370 0.614 37.338 1.00 47.95 182 VAL A CA 1
ATOM 1417 C C . VAL A 1 182 ? 22.778 0.220 35.972 1.00 47.20 182 VAL A C 1
ATOM 1418 O O . VAL A 1 182 ? 22.310 -0.908 35.790 1.00 46.55 182 VAL A O 1
ATOM 1422 N N . ALA A 1 183 ? 22.807 1.148 35.017 1.00 45.94 183 ALA A N 1
ATOM 1423 C CA . ALA A 1 183 ? 22.284 0.876 33.684 1.00 44.37 183 ALA A CA 1
ATOM 1424 C C . ALA A 1 183 ? 23.185 -0.127 32.977 1.00 44.01 183 ALA A C 1
ATOM 1425 O O . ALA A 1 183 ? 22.696 -1.058 32.345 1.00 44.68 183 ALA A O 1
ATOM 1427 N N . GLN A 1 184 ? 24.497 0.058 33.090 1.00 43.14 184 GLN A N 1
ATOM 1428 C CA . GLN A 1 184 ? 25.440 -0.847 32.445 1.00 42.55 184 GLN A CA 1
ATOM 1429 C C . GLN A 1 184 ? 25.300 -2.266 32.955 1.00 42.19 184 GLN A C 1
ATOM 1430 O O . GLN A 1 184 ? 25.514 -3.217 32.214 1.00 41.91 184 GLN A O 1
ATOM 1436 N N . GLU A 1 185 ? 24.942 -2.406 34.224 1.00 42.59 185 GLU A N 1
ATOM 1437 C CA . GLU A 1 185 ? 24.774 -3.721 34.828 1.00 42.92 185 GLU A CA 1
ATOM 1438 C C . GLU A 1 185 ? 23.492 -4.392 34.328 1.00 42.74 185 GLU A C 1
ATOM 1439 O O . GLU A 1 185 ? 23.468 -5.605 34.091 1.00 42.89 185 GLU A O 1
ATOM 1445 N N . LEU A 1 186 ? 22.434 -3.599 34.160 1.00 42.91 186 LEU A N 1
ATOM 1446 C CA . LEU A 1 186 ? 21.153 -4.114 33.673 1.00 42.75 186 LEU A CA 1
ATOM 1447 C C . LEU A 1 186 ? 21.372 -4.671 32.261 1.00 42.82 186 LEU A C 1
ATOM 1448 O O . LEU A 1 186 ? 20.939 -5.785 31.944 1.00 42.67 186 LEU A O 1
ATOM 1453 N N . ALA A 1 187 ? 22.052 -3.892 31.422 1.00 42.28 187 ALA A N 1
ATOM 1454 C CA . ALA A 1 187 ? 22.346 -4.314 30.058 1.00 42.56 187 ALA A CA 1
ATOM 1455 C C . ALA A 1 187 ? 23.216 -5.575 30.107 1.00 42.89 187 ALA A C 1
ATOM 1456 O O . ALA A 1 187 ? 22.872 -6.613 29.529 1.00 42.33 187 ALA A O 1
ATOM 1458 N N . ALA A 1 188 ? 24.335 -5.469 30.821 1.00 43.55 188 ALA A N 1
ATOM 1459 C CA . ALA A 1 188 ? 25.287 -6.560 30.985 1.00 43.00 188 ALA A CA 1
ATOM 1460 C C . ALA A 1 188 ? 24.640 -7.845 31.468 1.00 43.30 188 ALA A C 1
ATOM 1461 O O . ALA A 1 188 ? 25.238 -8.903 31.375 1.00 44.41 188 ALA A O 1
ATOM 1463 N N . GLU A 1 189 ? 23.420 -7.769 31.976 1.00 43.93 189 GLU A N 1
ATOM 1464 C CA . GLU A 1 189 ? 22.763 -8.975 32.456 1.00 44.76 189 GLU A CA 1
ATOM 1465 C C . GLU A 1 189 ? 21.506 -9.411 31.709 1.00 44.84 189 GLU A C 1
ATOM 1466 O O . GLU A 1 189 ? 21.097 -10.564 31.830 1.00 45.27 189 GLU A O 1
ATOM 1472 N N . GLN A 1 190 ? 20.882 -8.519 30.943 1.00 44.04 190 GLN A N 1
ATOM 1473 C CA . GLN A 1 190 ? 19.654 -8.910 30.259 1.00 42.90 190 GLN A CA 1
ATOM 1474 C C . GLN A 1 190 ? 19.476 -8.563 28.791 1.00 42.58 190 GLN A C 1
ATOM 1475 O O . GLN A 1 190 ? 18.776 -9.276 28.079 1.00 43.28 190 GLN A O 1
ATOM 1481 N N . VAL A 1 191 ? 20.086 -7.477 28.333 1.00 42.00 191 VAL A N 1
ATOM 1482 C CA . VAL A 1 191 ? 19.899 -7.063 26.946 1.00 40.74 191 VAL A CA 1
ATOM 1483 C C . VAL A 1 191 ? 20.842 -7.742 25.969 1.00 40.03 191 VAL A C 1
ATOM 1484 O O . VAL A 1 191 ? 21.777 -8.412 26.376 1.00 40.66 191 VAL A O 1
ATOM 1488 N N . ASP A 1 192 ? 20.585 -7.568 24.679 1.00 39.15 192 ASP A N 1
ATOM 1489 C CA . ASP A 1 192 ? 21.400 -8.183 23.646 1.00 38.49 192 ASP A CA 1
ATOM 1490 C C . ASP A 1 192 ? 22.411 -7.222 23.057 1.00 38.01 192 ASP A C 1
ATOM 1491 O O . ASP A 1 192 ? 23.491 -7.622 22.624 1.00 37.45 192 ASP A O 1
ATOM 1496 N N . LEU A 1 193 ? 22.055 -5.947 23.043 1.00 37.75 193 LEU A N 1
ATOM 1497 C 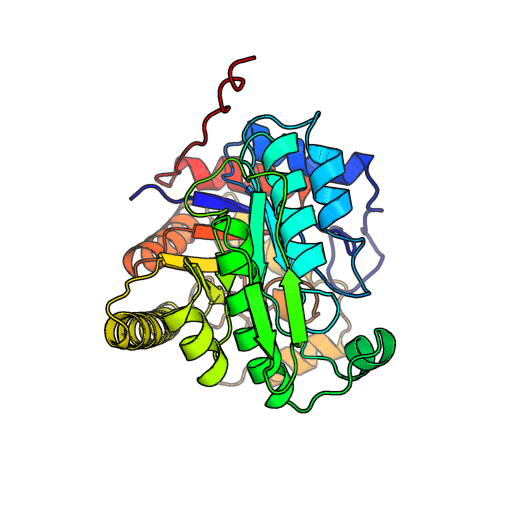CA . LEU A 1 193 ? 22.942 -4.933 22.505 1.00 37.59 193 LEU A CA 1
ATOM 1498 C C . LEU A 1 193 ? 22.919 -3.710 23.405 1.00 37.62 193 LEU A C 1
ATOM 1499 O O . LEU A 1 193 ? 21.863 -3.204 23.774 1.00 36.92 193 LEU A O 1
ATOM 1504 N N . TYR A 1 194 ? 24.105 -3.268 23.785 1.00 38.12 194 TYR A N 1
ATOM 1505 C CA . TYR A 1 194 ? 24.250 -2.105 24.629 1.00 39.48 194 TYR A CA 1
ATOM 1506 C C . TYR A 1 194 ? 24.444 -0.926 23.677 1.00 40.57 194 TYR A C 1
ATOM 1507 O O . TYR A 1 194 ? 25.393 -0.907 22.885 1.00 40.33 194 TYR A O 1
ATOM 1516 N N . LEU A 1 195 ? 23.532 0.043 23.744 1.00 42.21 195 LEU A N 1
ATOM 1517 C CA . LEU A 1 195 ? 23.586 1.217 22.875 1.00 43.87 195 LEU A CA 1
ATOM 1518 C C . LEU A 1 195 ? 24.244 2.378 23.596 1.00 44.71 195 LEU A C 1
ATOM 1519 O O . LEU A 1 195 ? 23.736 2.862 24.601 1.00 45.09 195 LEU A O 1
ATOM 1524 N N . THR A 1 196 ? 25.372 2.832 23.075 1.00 46.19 196 THR A N 1
ATOM 1525 C CA . THR A 1 196 ? 26.094 3.913 23.711 1.00 48.55 196 THR A CA 1
ATOM 1526 C C . THR A 1 196 ? 25.992 5.199 22.898 1.00 49.85 196 THR A C 1
ATOM 1527 O O . THR A 1 196 ? 25.611 5.179 21.727 1.00 48.62 196 THR A O 1
ATOM 1531 N N . TRP A 1 197 ? 26.317 6.324 23.527 1.00 52.36 197 TRP A N 1
ATOM 1532 C CA . TRP A 1 197 ? 26.254 7.597 22.829 1.00 55.21 197 TRP A CA 1
ATOM 1533 C C . TRP A 1 197 ? 27.537 7.799 22.068 1.00 54.91 197 TRP A C 1
ATOM 1534 O O . TRP A 1 197 ? 28.533 7.120 22.308 1.00 54.94 197 TRP A O 1
ATOM 1545 N N . GLY A 1 198 ? 27.509 8.759 21.160 1.00 54.85 198 GLY A N 1
ATOM 1546 C CA . GLY A 1 198 ? 28.685 9.043 20.374 1.00 55.05 198 GLY A CA 1
ATOM 1547 C C . GLY A 1 198 ? 29.620 9.975 21.109 1.00 55.16 198 GLY A C 1
ATOM 1548 O O . GLY A 1 198 ? 29.436 11.187 21.086 1.00 55.57 198 GLY A O 1
ATOM 1549 N N . GLU A 1 199 ? 30.608 9.403 21.786 1.00 54.99 199 GLU A N 1
ATOM 1550 C CA . GLU A 1 199 ? 31.605 10.179 22.506 1.00 54.12 199 GLU A CA 1
ATOM 1551 C C . GLU A 1 199 ? 32.894 9.969 21.740 1.00 54.05 199 GLU A C 1
ATOM 1552 O O . GLU A 1 199 ? 32.951 9.117 20.850 1.00 54.63 199 GLU A O 1
ATOM 1558 N N . PRO A 1 200 ? 33.945 10.742 22.058 1.00 53.44 200 PRO A N 1
ATOM 1559 C CA . PRO A 1 200 ? 35.191 10.522 21.320 1.00 52.77 200 PRO A CA 1
ATOM 1560 C C . PRO A 1 200 ? 35.534 9.029 21.396 1.00 52.77 200 PRO A C 1
ATOM 1561 O O . PRO A 1 200 ? 35.322 8.384 22.424 1.00 51.96 200 PRO A O 1
ATOM 1565 N N . PRO A 1 201 ? 36.059 8.460 20.302 1.00 53.40 201 PRO A N 1
ATOM 1566 C CA . PRO A 1 201 ? 36.407 7.038 20.274 1.00 54.47 201 PRO A CA 1
ATOM 1567 C C . PRO A 1 201 ? 37.064 6.461 21.524 1.00 56.04 201 PRO A C 1
ATOM 1568 O O . PRO A 1 201 ? 36.771 5.328 21.905 1.00 56.49 201 PRO A O 1
ATOM 1572 N N . GLU A 1 202 ? 37.933 7.231 22.173 1.00 57.75 202 GLU A N 1
ATOM 1573 C CA . GLU A 1 202 ? 38.608 6.757 23.381 1.00 59.30 202 GLU A CA 1
ATOM 1574 C C . GLU A 1 202 ? 37.643 6.497 24.543 1.00 58.98 202 GLU A C 1
ATOM 1575 O O . GLU A 1 202 ? 37.765 5.483 25.242 1.00 58.68 202 GLU A O 1
ATOM 1581 N N . LEU A 1 203 ? 36.690 7.409 24.739 1.00 58.22 203 LEU A N 1
ATOM 1582 C CA . LEU A 1 203 ? 35.697 7.285 25.807 1.00 57.67 203 LEU A CA 1
ATOM 1583 C C . LEU A 1 203 ? 34.674 6.201 25.477 1.00 57.42 203 LEU A C 1
ATOM 1584 O O . LEU A 1 203 ? 34.106 5.559 26.370 1.00 56.42 203 LEU A O 1
ATOM 1589 N N . VAL A 1 204 ? 34.438 6.014 24.182 1.00 57.49 204 VAL A N 1
ATOM 1590 C CA . VAL A 1 204 ? 33.514 4.992 23.711 1.00 58.03 204 VAL A CA 1
ATOM 1591 C C . VAL A 1 204 ? 34.156 3.640 24.038 1.00 58.53 204 VAL A C 1
ATOM 1592 O O . VAL A 1 204 ? 33.505 2.735 24.565 1.00 58.13 204 VAL A O 1
ATOM 1596 N N . LYS A 1 205 ? 35.445 3.531 23.724 1.00 59.55 205 LYS A N 1
ATOM 1597 C CA . LYS A 1 205 ? 36.234 2.327 23.980 1.00 60.86 205 LYS A CA 1
ATOM 1598 C C . LYS A 1 205 ? 36.052 1.882 25.433 1.00 60.75 205 LYS A C 1
ATOM 1599 O O . LYS A 1 205 ? 35.572 0.780 25.721 1.00 60.00 205 LYS A O 1
ATOM 1605 N N . GLU A 1 206 ? 36.453 2.774 26.332 1.00 61.33 206 GLU A N 1
ATOM 1606 C CA . GLU A 1 206 ? 36.381 2.574 27.774 1.00 61.64 206 GLU A CA 1
ATOM 1607 C C . GLU A 1 206 ? 35.029 2.005 28.220 1.00 60.67 206 GLU A C 1
ATOM 1608 O O . GLU A 1 206 ? 34.963 1.033 28.975 1.00 60.50 206 GLU A O 1
ATOM 1614 N N . LYS A 1 207 ? 33.954 2.617 27.740 1.00 59.79 207 LYS A N 1
ATOM 1615 C CA . LYS A 1 207 ? 32.609 2.203 28.107 1.00 59.00 207 LYS A CA 1
ATOM 1616 C C . LYS A 1 207 ? 32.277 0.791 27.633 1.00 58.16 207 LYS A C 1
ATOM 1617 O O . LYS A 1 207 ? 31.676 0.006 28.364 1.00 56.90 207 LYS A O 1
ATOM 1623 N N . ILE A 1 208 ? 32.672 0.469 26.407 1.00 58.17 208 ILE A N 1
ATOM 1624 C CA . ILE A 1 208 ? 32.417 -0.855 25.855 1.00 58.55 208 ILE A CA 1
ATOM 1625 C C . ILE A 1 208 ? 33.146 -1.915 26.669 1.00 59.41 208 ILE A C 1
ATOM 1626 O O . ILE A 1 208 ? 32.568 -2.943 27.023 1.00 59.19 208 ILE A O 1
ATOM 1631 N N . GLU A 1 209 ? 34.418 -1.660 26.963 1.00 59.98 209 GLU A N 1
ATOM 1632 C CA . GLU A 1 209 ? 35.218 -2.596 27.737 1.00 60.55 209 GLU A CA 1
ATOM 1633 C C . GLU A 1 209 ? 34.602 -2.807 29.118 1.00 60.12 209 GLU A C 1
ATOM 1634 O O . GLU A 1 209 ? 34.687 -3.897 29.680 1.00 59.74 209 GLU A O 1
ATOM 1640 N N . GLN A 1 210 ? 33.972 -1.765 29.656 1.00 59.77 210 GLN A N 1
ATOM 1641 C CA . GLN A 1 210 ? 33.335 -1.857 30.970 1.00 59.48 210 GLN A CA 1
ATOM 1642 C C . GLN A 1 210 ? 32.136 -2.798 30.936 1.00 58.45 210 GLN A C 1
ATOM 1643 O O . GLN A 1 210 ? 31.979 -3.659 31.803 1.00 58.08 210 GLN A O 1
ATOM 1649 N N . VAL A 1 211 ? 31.274 -2.605 29.943 1.00 57.16 211 VAL A N 1
ATOM 1650 C CA . VAL A 1 211 ? 30.083 -3.424 29.797 1.00 55.55 211 VAL A CA 1
ATOM 1651 C C . VAL A 1 211 ? 30.452 -4.817 29.309 1.00 55.09 211 VAL A C 1
ATOM 1652 O O . VAL A 1 211 ? 29.850 -5.810 29.717 1.00 54.14 211 VAL A O 1
ATOM 1656 N N . ARG A 1 212 ? 31.448 -4.888 28.434 1.00 55.13 212 ARG A N 1
ATOM 1657 C CA . ARG A 1 212 ? 31.894 -6.170 27.912 1.00 55.23 212 ARG A CA 1
ATOM 1658 C C . ARG A 1 212 ? 32.307 -6.997 29.123 1.00 54.94 212 ARG A C 1
ATOM 1659 O O . ARG A 1 212 ? 31.982 -8.182 29.231 1.00 54.69 212 ARG A O 1
ATOM 1667 N N . ALA A 1 213 ? 33.003 -6.338 30.046 1.00 54.59 213 ALA A N 1
ATOM 1668 C CA . ALA A 1 213 ? 33.466 -6.958 31.285 1.00 54.31 213 ALA A CA 1
ATOM 1669 C C . ALA A 1 213 ? 32.292 -7.378 32.176 1.00 53.76 213 ALA A C 1
ATOM 1670 O O . ALA A 1 213 ? 32.238 -8.519 32.629 1.00 53.35 213 ALA A O 1
ATOM 1672 N N . LYS A 1 214 ? 31.365 -6.451 32.429 1.00 53.53 214 LYS A N 1
ATOM 1673 C CA . LYS A 1 214 ? 30.179 -6.720 33.257 1.00 52.67 214 LYS A CA 1
ATOM 1674 C C . LYS A 1 214 ? 29.376 -7.850 32.632 1.00 51.96 214 LYS A C 1
ATOM 1675 O O . LYS A 1 214 ? 28.770 -8.666 33.328 1.00 50.91 214 LYS A O 1
ATOM 1681 N N . ALA A 1 215 ? 29.372 -7.872 31.304 1.00 51.89 215 ALA A N 1
ATOM 1682 C CA . ALA A 1 215 ? 28.665 -8.893 30.552 1.00 52.40 215 ALA A CA 1
ATOM 1683 C C . ALA A 1 215 ? 29.306 -10.246 30.853 1.00 52.48 215 ALA A C 1
ATOM 1684 O O . ALA A 1 215 ? 28.617 -11.223 31.170 1.00 51.29 215 ALA A O 1
ATOM 1686 N N . ALA A 1 216 ? 30.632 -10.288 30.753 1.00 52.58 216 ALA A N 1
ATOM 1687 C CA . ALA A 1 216 ? 31.379 -11.507 31.020 1.00 53.27 216 ALA A CA 1
ATOM 1688 C C . ALA A 1 216 ? 31.079 -12.041 32.422 1.00 53.68 216 ALA A C 1
ATOM 1689 O O . ALA A 1 216 ? 30.941 -13.249 32.617 1.00 54.19 216 ALA A O 1
ATOM 1691 N N . ALA A 1 217 ? 30.969 -11.140 33.393 1.00 53.84 217 ALA A N 1
ATOM 1692 C CA . ALA A 1 217 ? 30.690 -11.534 34.766 1.00 54.04 217 ALA A CA 1
ATOM 1693 C C . ALA A 1 217 ? 29.432 -12.392 34.889 1.00 54.61 217 ALA A C 1
ATOM 1694 O O . ALA A 1 217 ? 29.197 -12.999 35.932 1.00 55.51 217 ALA A O 1
ATOM 1696 N N . HIS A 1 218 ? 28.618 -12.438 33.837 1.00 54.94 218 HIS A N 1
ATOM 1697 C CA . HIS A 1 218 ? 27.403 -13.254 33.864 1.00 55.48 218 HIS A CA 1
ATOM 1698 C C . HIS A 1 218 ? 27.505 -14.406 32.874 1.00 55.73 218 HIS A C 1
ATOM 1699 O O . HIS A 1 218 ? 26.532 -15.126 32.649 1.00 55.70 218 HIS A O 1
ATOM 1706 N N . GLY A 1 219 ? 28.689 -14.580 32.293 1.00 56.29 219 GLY A N 1
ATOM 1707 C CA . GLY A 1 219 ? 28.879 -15.634 31.317 1.00 56.66 219 GLY A CA 1
ATOM 1708 C C . GLY A 1 219 ? 28.061 -15.265 30.098 1.00 57.03 219 GLY A C 1
ATOM 1709 O O . GLY A 1 219 ? 27.409 -16.109 29.481 1.00 56.88 219 GLY A O 1
ATOM 1710 N N . ARG A 1 220 ? 28.087 -13.978 29.767 1.00 57.22 220 ARG A N 1
ATOM 1711 C CA . ARG A 1 220 ? 27.352 -13.454 28.625 1.00 56.67 220 ARG A CA 1
ATOM 1712 C C . ARG A 1 220 ? 28.222 -12.500 27.841 1.00 56.65 220 ARG A C 1
ATOM 1713 O O . ARG A 1 220 ? 29.149 -11.899 28.381 1.00 56.92 220 ARG A O 1
ATOM 1721 N N . LYS A 1 221 ? 27.923 -12.364 26.561 1.00 56.62 221 LYS A N 1
ATOM 1722 C CA . LYS A 1 221 ? 28.635 -11.411 25.736 1.00 56.78 221 LYS A CA 1
ATOM 1723 C C . LYS A 1 221 ? 27.520 -10.713 24.973 1.00 55.99 221 LYS A C 1
ATOM 1724 O O . LYS A 1 221 ? 26.580 -11.363 24.506 1.00 56.25 221 LYS A O 1
ATOM 1730 N N . ILE A 1 222 ? 27.590 -9.387 24.902 1.00 54.82 222 ILE A N 1
ATOM 1731 C CA . ILE A 1 222 ? 26.571 -8.622 24.196 1.00 52.88 222 ILE A CA 1
ATOM 1732 C C . ILE A 1 222 ? 27.153 -7.843 23.025 1.00 51.22 222 ILE A C 1
ATOM 1733 O O . ILE A 1 222 ? 28.375 -7.756 22.862 1.00 50.49 222 ILE A O 1
ATOM 1738 N N . ARG A 1 223 ? 26.266 -7.296 22.198 1.00 49.50 223 ARG A N 1
ATOM 1739 C CA . ARG A 1 223 ? 26.690 -6.510 21.052 1.00 46.97 223 ARG A CA 1
ATOM 1740 C C . ARG A 1 223 ? 26.698 -5.039 21.439 1.00 45.23 223 ARG A C 1
ATOM 1741 O O . ARG A 1 223 ? 26.263 -4.674 22.529 1.00 44.53 223 ARG A O 1
ATOM 1749 N N . PHE A 1 224 ? 27.198 -4.198 20.548 1.00 43.81 224 PHE A N 1
ATOM 1750 C CA . PHE A 1 224 ? 27.264 -2.779 20.828 1.00 42.95 224 PHE A CA 1
ATOM 1751 C C . PHE A 1 224 ? 26.811 -1.917 19.665 1.00 42.22 224 PHE A C 1
ATOM 1752 O O . PHE A 1 224 ? 27.033 -2.253 18.504 1.00 41.84 224 PHE A O 1
ATOM 1760 N N . GLY A 1 225 ? 26.166 -0.805 19.997 1.00 41.09 225 GLY A N 1
ATOM 1761 C CA . GLY A 1 225 ? 25.699 0.125 18.991 1.00 39.49 225 GLY A CA 1
ATOM 1762 C C . GLY A 1 225 ? 25.994 1.535 19.456 1.00 38.83 225 GLY A C 1
ATOM 1763 O O . GLY A 1 225 ? 26.174 1.781 20.644 1.00 39.09 225 GLY A O 1
ATOM 1764 N N . ILE A 1 226 ? 26.055 2.473 18.526 1.00 38.35 226 ILE A N 1
ATOM 1765 C CA . ILE A 1 226 ? 26.324 3.851 18.891 1.00 37.00 226 ILE A CA 1
ATOM 1766 C C . ILE A 1 226 ? 25.290 4.762 18.224 1.00 36.72 226 ILE A C 1
ATOM 1767 O O . ILE A 1 226 ? 24.884 4.521 17.088 1.00 36.48 226 ILE A O 1
ATOM 1772 N N . ARG A 1 227 ? 24.841 5.781 18.951 1.00 35.93 227 ARG A N 1
ATOM 1773 C CA . ARG A 1 227 ? 23.875 6.742 18.425 1.00 35.22 227 ARG A CA 1
ATOM 1774 C C . ARG A 1 227 ? 24.616 7.980 17.930 1.00 35.28 227 ARG A C 1
ATOM 1775 O O . ARG A 1 227 ? 25.234 8.696 18.714 1.00 35.17 227 ARG A O 1
ATOM 1783 N N . LEU A 1 228 ? 24.546 8.238 16.631 1.00 35.66 228 LEU A N 1
ATOM 1784 C CA . LEU A 1 228 ? 25.230 9.394 16.052 1.00 36.48 228 LEU A CA 1
ATOM 1785 C C . LEU A 1 228 ? 24.393 10.165 15.028 1.00 36.90 228 LEU A C 1
ATOM 1786 O O . LEU A 1 228 ? 23.680 9.579 14.214 1.00 37.02 228 LEU A O 1
ATOM 1791 N N . HIS A 1 229 ? 24.480 11.487 15.078 1.00 36.61 229 HIS A N 1
ATOM 1792 C CA . HIS A 1 229 ? 23.781 12.317 14.114 1.00 37.25 229 HIS A CA 1
ATOM 1793 C C . HIS A 1 229 ? 24.813 12.439 12.987 1.00 36.60 229 HIS A C 1
ATOM 1794 O O . HIS A 1 229 ? 26.012 12.392 13.257 1.00 37.22 229 HIS A O 1
ATOM 1801 N N . VAL A 1 230 ? 24.381 12.566 11.737 1.00 35.90 230 VAL A N 1
ATOM 1802 C CA . VAL A 1 230 ? 25.347 12.670 10.643 1.00 35.24 230 VAL A CA 1
ATOM 1803 C C . VAL A 1 230 ? 25.087 13.808 9.663 1.00 35.67 230 VAL A C 1
ATOM 1804 O O . VAL A 1 230 ? 23.969 13.998 9.182 1.00 35.69 230 VAL A O 1
ATOM 1808 N N . ILE A 1 231 ? 26.142 14.570 9.389 1.00 36.19 231 ILE A N 1
ATOM 1809 C CA . ILE A 1 231 ? 26.096 15.687 8.451 1.00 36.50 231 ILE A CA 1
ATOM 1810 C C . ILE A 1 231 ? 27.232 15.430 7.471 1.00 37.35 231 ILE A C 1
ATOM 1811 O O . ILE A 1 231 ? 28.312 16.015 7.589 1.00 36.84 231 ILE A O 1
ATOM 1816 N N . VAL A 1 232 ? 26.992 14.527 6.525 1.00 38.26 232 VAL A N 1
ATOM 1817 C CA . VAL A 1 232 ? 27.998 14.186 5.529 1.00 39.30 232 VAL A CA 1
ATOM 1818 C C . VAL A 1 232 ? 27.707 14.970 4.249 1.00 40.58 232 VAL A C 1
ATOM 1819 O O . VAL A 1 232 ? 26.553 15.092 3.822 1.00 41.23 232 VAL A O 1
ATOM 1823 N N . ARG A 1 233 ? 28.751 15.540 3.663 1.00 41.07 233 ARG A N 1
ATOM 1824 C CA . ARG A 1 233 ? 28.604 16.296 2.429 1.00 41.90 233 ARG A CA 1
ATOM 1825 C C . ARG A 1 233 ? 29.695 15.864 1.463 1.00 42.89 233 ARG A C 1
ATOM 1826 O O . ARG A 1 233 ? 30.489 14.980 1.778 1.00 42.92 233 ARG A O 1
ATOM 1834 N N . GLU A 1 234 ? 29.736 16.469 0.284 1.00 43.31 234 GLU A N 1
ATOM 1835 C CA . GLU A 1 234 ? 30.756 16.090 -0.671 1.00 44.41 234 GLU A CA 1
ATOM 1836 C C . GLU A 1 234 ? 32.159 16.468 -0.202 1.00 45.13 234 GLU A C 1
ATOM 1837 O O . GLU A 1 234 ? 33.105 15.704 -0.410 1.00 45.74 234 GLU A O 1
ATOM 1843 N N . THR A 1 235 ? 32.289 17.624 0.450 1.00 45.49 235 THR A N 1
ATOM 1844 C CA . THR A 1 235 ? 33.578 18.085 0.971 1.00 45.22 235 THR A CA 1
ATOM 1845 C C . THR A 1 235 ? 33.412 18.414 2.456 1.00 46.95 235 THR A C 1
ATOM 1846 O O . THR A 1 235 ? 32.286 18.505 2.944 1.00 47.56 235 THR A O 1
ATOM 1850 N N . ASN A 1 236 ? 34.525 18.591 3.169 1.00 48.11 236 ASN A N 1
ATOM 1851 C CA . ASN A 1 236 ? 34.483 18.914 4.598 1.00 49.33 236 ASN A CA 1
ATOM 1852 C C . ASN A 1 236 ? 33.919 20.295 4.917 1.00 49.59 236 ASN A C 1
ATOM 1853 O O . ASN A 1 236 ? 33.358 20.511 5.993 1.00 49.34 236 ASN A O 1
ATOM 1858 N N . ASP A 1 237 ? 34.076 21.231 3.991 1.00 50.07 237 ASP A N 1
ATOM 1859 C CA . ASP A 1 237 ? 33.579 22.582 4.205 1.00 51.71 237 ASP A CA 1
ATOM 1860 C C . ASP A 1 237 ? 32.072 22.670 4.081 1.00 51.54 237 ASP A C 1
ATOM 1861 O O . ASP A 1 237 ? 31.429 23.389 4.842 1.00 51.12 237 ASP A O 1
ATOM 1866 N N . GLU A 1 238 ? 31.515 21.952 3.110 1.00 52.14 238 GLU A N 1
ATOM 1867 C CA . GLU A 1 238 ? 30.069 21.919 2.929 1.00 52.41 238 GLU A CA 1
ATOM 1868 C C . GLU A 1 238 ? 29.491 21.274 4.184 1.00 51.81 238 GLU A C 1
ATOM 1869 O O . GLU A 1 238 ? 28.448 21.697 4.691 1.00 51.96 238 GLU A O 1
ATOM 1875 N N . ALA A 1 239 ? 30.180 20.240 4.671 1.00 50.27 239 ALA A N 1
ATOM 1876 C CA . ALA A 1 239 ? 29.774 19.529 5.876 1.00 49.11 239 ALA A CA 1
ATOM 1877 C C . ALA A 1 239 ? 29.713 20.500 7.056 1.00 49.06 239 ALA A C 1
ATOM 1878 O O . ALA A 1 239 ? 28.651 20.695 7.650 1.00 49.10 239 ALA A O 1
ATOM 1880 N N . TRP A 1 240 ? 30.849 21.111 7.392 1.00 48.92 240 TRP A N 1
ATOM 1881 C CA . TRP A 1 240 ? 30.895 22.070 8.498 1.00 48.71 240 TRP A CA 1
ATOM 1882 C C . TRP A 1 240 ? 29.955 23.241 8.243 1.00 49.28 240 TRP A C 1
ATOM 1883 O O . TRP A 1 240 ? 29.362 23.798 9.170 1.00 49.85 240 TRP A O 1
ATOM 1894 N N . GLN A 1 241 ? 29.818 23.605 6.975 1.00 49.62 241 GLN A N 1
ATOM 1895 C CA . GLN A 1 241 ? 28.929 24.685 6.587 1.00 50.04 241 GLN A CA 1
ATOM 1896 C C . GLN A 1 241 ? 27.481 24.289 6.911 1.00 48.81 241 GLN A C 1
ATOM 1897 O O . GLN A 1 241 ? 26.709 25.088 7.433 1.00 48.81 241 GLN A O 1
ATOM 1903 N N . ALA A 1 242 ? 27.127 23.045 6.606 1.00 47.65 242 ALA A N 1
ATOM 1904 C CA . ALA A 1 242 ? 25.786 22.533 6.862 1.00 46.24 242 ALA A CA 1
ATOM 1905 C C . ALA A 1 242 ? 25.521 22.476 8.357 1.00 45.05 242 ALA A C 1
ATOM 1906 O O . ALA A 1 242 ? 24.388 22.623 8.799 1.00 44.44 242 ALA A O 1
ATOM 1908 N N . ALA A 1 243 ? 26.580 22.250 9.126 1.00 44.62 243 ALA A N 1
ATOM 1909 C CA . ALA A 1 243 ? 26.482 22.175 10.577 1.00 45.19 243 ALA A CA 1
ATOM 1910 C C . ALA A 1 243 ? 26.129 23.550 11.127 1.00 46.05 243 ALA A C 1
ATOM 1911 O O . ALA A 1 243 ? 25.212 23.693 11.936 1.00 45.14 243 ALA A O 1
ATOM 1913 N N . GLU A 1 244 ? 26.865 24.563 10.683 1.00 47.63 244 GLU A N 1
ATOM 1914 C CA . GLU A 1 244 ? 26.624 25.929 11.131 1.00 49.72 244 GLU A CA 1
ATOM 1915 C C . GLU A 1 244 ? 25.212 26.320 10.728 1.00 48.95 244 GLU A C 1
ATOM 1916 O O . GLU A 1 244 ? 24.477 26.914 11.511 1.00 49.13 244 GLU A O 1
ATOM 1922 N N . ARG A 1 245 ? 24.842 25.968 9.501 1.00 48.47 245 ARG A N 1
ATOM 1923 C CA . ARG A 1 245 ? 23.522 26.265 8.959 1.00 48.03 245 ARG A CA 1
ATOM 1924 C C . ARG A 1 245 ? 22.409 25.697 9.843 1.00 47.41 245 ARG A C 1
ATOM 1925 O O . ARG A 1 245 ? 21.427 26.375 10.134 1.00 47.26 245 ARG A O 1
ATOM 1933 N N . LEU A 1 246 ? 22.575 24.449 10.270 1.00 46.71 246 LEU A N 1
ATOM 1934 C CA . LEU A 1 246 ? 21.588 23.767 11.106 1.00 45.85 246 LEU A CA 1
ATOM 1935 C C . LEU A 1 246 ? 21.176 24.540 12.355 1.00 46.08 246 LEU A C 1
ATOM 1936 O O . LEU A 1 246 ? 19.991 24.642 12.657 1.00 45.89 246 LEU A O 1
ATOM 1941 N N . ILE A 1 247 ? 22.154 25.075 13.078 1.00 46.43 247 ILE A N 1
ATOM 1942 C CA . ILE A 1 247 ? 21.887 25.811 14.311 1.00 47.40 247 ILE A CA 1
ATOM 1943 C C . ILE A 1 247 ? 21.902 27.336 14.159 1.00 48.76 247 ILE A C 1
ATOM 1944 O O . ILE A 1 247 ? 22.070 28.057 15.147 1.00 49.02 247 ILE A O 1
ATOM 1949 N N . SER A 1 248 ? 21.715 27.832 12.940 1.00 49.21 248 SER A N 1
ATOM 1950 C CA . SER A 1 248 ? 21.736 29.274 12.703 1.00 49.82 248 SER A CA 1
ATOM 1951 C C . SER A 1 248 ? 20.562 30.064 13.311 1.00 49.80 248 SER A C 1
ATOM 1952 O O . SER A 1 248 ? 20.648 31.280 13.487 1.00 49.47 248 SER A O 1
ATOM 1955 N N . HIS A 1 249 ? 19.477 29.375 13.645 1.00 50.10 249 HIS A N 1
ATOM 1956 C CA . HIS A 1 249 ? 18.313 30.032 14.226 1.00 50.31 249 HIS A CA 1
ATOM 1957 C C . HIS A 1 249 ? 18.227 29.848 15.734 1.00 50.37 249 HIS A C 1
ATOM 1958 O O . HIS A 1 249 ? 17.244 30.258 16.353 1.00 50.16 249 HIS A O 1
ATOM 1965 N N . LEU A 1 250 ? 19.239 29.219 16.326 1.00 50.75 250 LEU A N 1
ATOM 1966 C CA . LEU A 1 250 ? 19.238 29.003 17.770 1.00 51.82 250 LEU A CA 1
ATOM 1967 C C . LEU A 1 250 ? 19.384 30.340 18.489 1.00 53.04 250 LEU A C 1
ATOM 1968 O O . LEU A 1 250 ? 19.938 31.296 17.941 1.00 53.13 250 LEU A O 1
ATOM 1973 N N . ASP A 1 251 ? 18.889 30.402 19.719 1.00 54.34 251 ASP A N 1
ATOM 1974 C CA . ASP A 1 251 ? 18.970 31.625 20.500 1.00 55.51 251 ASP A CA 1
ATOM 1975 C C . ASP A 1 251 ? 20.425 32.041 20.729 1.00 55.67 251 ASP A C 1
ATOM 1976 O O . ASP A 1 251 ? 21.277 31.214 21.061 1.00 55.26 251 ASP A O 1
ATOM 1981 N N . ASP A 1 252 ? 20.695 33.331 20.539 1.00 56.17 252 ASP A N 1
ATOM 1982 C CA . ASP A 1 252 ? 22.033 33.897 20.711 1.00 56.70 252 ASP A CA 1
ATOM 1983 C C . ASP A 1 252 ? 22.661 33.555 22.056 1.00 56.66 252 ASP A C 1
ATOM 1984 O O . ASP A 1 252 ? 23.880 33.396 22.161 1.00 56.80 252 ASP A O 1
ATOM 1989 N N . GLU A 1 253 ? 21.828 33.463 23.087 1.00 56.52 253 GLU A N 1
ATOM 1990 C CA . GLU A 1 253 ? 22.313 33.131 24.423 1.00 56.88 253 GLU A CA 1
ATOM 1991 C C . GLU A 1 253 ? 22.760 31.671 24.480 1.00 57.06 253 GLU A C 1
ATOM 1992 O O . GLU A 1 253 ? 23.794 31.343 25.068 1.00 56.68 253 GLU A O 1
ATOM 1998 N N . THR A 1 254 ? 21.966 30.806 23.855 1.00 57.95 254 THR A N 1
ATOM 1999 C CA . THR A 1 254 ? 22.251 29.378 23.801 1.00 58.42 254 THR A CA 1
ATOM 2000 C C . THR A 1 254 ? 23.637 29.183 23.193 1.00 58.71 254 THR A C 1
ATOM 2001 O O . THR A 1 254 ? 24.514 28.552 23.793 1.00 58.41 254 THR A O 1
ATOM 2005 N N . ILE A 1 255 ? 23.825 29.742 22.000 1.00 59.16 255 ILE A N 1
ATOM 2006 C CA . ILE A 1 255 ? 25.098 29.647 21.291 1.00 59.53 255 ILE A CA 1
ATOM 2007 C C . ILE A 1 255 ? 26.240 30.169 22.168 1.00 60.32 255 ILE A C 1
ATOM 2008 O O . ILE A 1 255 ? 27.279 29.523 22.314 1.00 60.31 255 ILE A O 1
ATOM 2013 N N . ALA A 1 256 ? 26.027 31.345 22.750 1.00 61.26 256 ALA A N 1
ATOM 2014 C CA . ALA A 1 256 ? 27.014 31.983 23.613 1.00 61.92 256 ALA A CA 1
ATOM 2015 C C . ALA A 1 256 ? 27.373 31.085 24.791 1.00 62.38 256 ALA A C 1
ATOM 2016 O O . ALA A 1 256 ? 28.548 30.887 25.113 1.00 62.01 256 ALA A O 1
ATOM 2018 N N . LYS A 1 257 ? 26.341 30.547 25.426 1.00 63.44 257 LYS A N 1
ATOM 2019 C CA . LYS A 1 257 ? 26.501 29.679 26.577 1.00 64.99 257 LYS A CA 1
ATOM 2020 C C . LYS A 1 257 ? 27.249 28.390 26.235 1.00 65.49 257 LYS A C 1
ATOM 2021 O O . LYS A 1 257 ? 28.071 27.916 27.017 1.00 65.31 257 LYS A O 1
ATOM 2027 N N . ALA A 1 258 ? 26.961 27.821 25.068 1.00 66.43 258 ALA A N 1
ATOM 2028 C CA . ALA A 1 258 ? 27.622 26.586 24.639 1.00 67.23 258 ALA A CA 1
ATOM 2029 C C . ALA A 1 258 ? 29.127 26.788 24.532 1.00 67.47 258 ALA A C 1
ATOM 2030 O O . ALA A 1 258 ? 29.902 25.955 24.994 1.00 67.47 258 ALA A O 1
ATOM 2032 N N . GLN A 1 259 ? 29.535 27.891 23.914 1.00 67.99 259 GLN A N 1
ATOM 2033 C CA . GLN A 1 259 ? 30.949 28.187 23.772 1.00 69.12 259 GLN A CA 1
ATOM 2034 C C . GLN A 1 259 ? 31.607 28.247 25.145 1.00 70.20 259 GLN A C 1
ATOM 2035 O O . GLN A 1 259 ? 32.735 27.789 25.320 1.00 70.28 259 GLN A O 1
ATOM 2041 N N . ALA A 1 260 ? 30.892 28.801 26.120 1.00 71.83 260 ALA A N 1
ATOM 2042 C CA . ALA A 1 260 ? 31.405 28.905 27.484 1.00 73.36 260 ALA A CA 1
ATOM 2043 C C . ALA A 1 260 ? 31.486 27.528 28.138 1.00 74.61 260 ALA A C 1
ATOM 2044 O O . ALA A 1 260 ? 32.392 27.259 28.924 1.00 75.42 260 ALA A O 1
ATOM 2046 N N . ALA A 1 261 ? 30.535 26.657 27.815 1.00 75.90 261 ALA A N 1
ATOM 2047 C CA . ALA A 1 261 ? 30.512 25.312 28.377 1.00 77.28 261 ALA A CA 1
ATOM 2048 C C . ALA A 1 261 ? 31.683 24.471 27.861 1.00 78.69 261 ALA A C 1
ATOM 2049 O O . ALA A 1 261 ? 32.110 23.516 28.517 1.00 78.88 261 ALA A O 1
ATOM 2051 N N . PHE A 1 262 ? 32.198 24.836 26.687 1.00 80.19 262 PHE A N 1
ATOM 2052 C CA . PHE A 1 262 ? 33.315 24.125 26.062 1.00 81.71 262 PHE A CA 1
ATOM 2053 C C . PHE A 1 262 ? 34.611 24.941 26.103 1.00 82.93 262 PHE A C 1
ATOM 2054 O O . PHE A 1 262 ? 35.026 25.528 25.103 1.00 83.01 262 PHE A O 1
ATOM 2062 N N . ALA A 1 263 ? 35.243 24.965 27.275 1.00 84.46 263 ALA A N 1
ATOM 2063 C CA . ALA A 1 263 ? 36.489 25.700 27.487 1.00 85.36 263 ALA A CA 1
ATOM 2064 C C . ALA A 1 263 ? 37.670 24.749 27.727 1.00 86.08 263 ALA A C 1
ATOM 2065 O O . ALA A 1 263 ? 37.660 23.960 28.680 1.00 86.00 263 ALA A O 1
ATOM 2067 N N . ARG A 1 264 ? 38.683 24.835 26.865 1.00 86.55 264 ARG A N 1
ATOM 2068 C CA . ARG A 1 264 ? 39.874 23.995 26.981 1.00 86.62 264 ARG A CA 1
ATOM 2069 C C . ARG A 1 264 ? 41.160 24.827 26.854 1.00 86.78 264 ARG A C 1
ATOM 2070 O O . ARG A 1 264 ? 41.639 25.427 27.827 1.00 87.09 264 ARG A O 1
ATOM 2072 N N . ASP A 1 282 ? 32.487 25.134 16.781 1.00 70.05 282 ASP A N 1
ATOM 2073 C CA . ASP A 1 282 ? 33.921 25.346 17.005 1.00 70.82 282 ASP A CA 1
ATOM 2074 C C . ASP A 1 282 ? 34.389 24.681 18.300 1.00 69.67 282 ASP A C 1
ATOM 2075 O O . ASP A 1 282 ? 35.109 23.682 18.265 1.00 69.88 282 ASP A O 1
ATOM 2080 N N . ASN A 1 283 ? 34.008 25.256 19.439 1.00 68.08 283 ASN A N 1
ATOM 2081 C CA . ASN A 1 283 ? 34.349 24.675 20.737 1.00 66.17 283 ASN A CA 1
ATOM 2082 C C . ASN A 1 283 ? 33.525 23.409 20.801 1.00 63.97 283 ASN A C 1
ATOM 2083 O O . ASN A 1 283 ? 33.756 22.524 21.620 1.00 64.16 283 ASN A O 1
ATOM 2088 N N . LEU A 1 284 ? 32.541 23.366 19.910 1.00 61.22 284 LEU A N 1
ATOM 2089 C CA . LEU A 1 284 ? 31.621 22.262 19.775 1.00 57.91 284 LEU A CA 1
ATOM 2090 C C . LEU A 1 284 ? 32.311 21.002 19.269 1.00 56.23 284 LEU A C 1
ATOM 2091 O O . LEU A 1 284 ? 31.922 19.902 19.643 1.00 56.33 284 LEU A O 1
ATOM 2096 N N . GLU A 1 285 ? 33.328 21.154 18.424 1.00 54.34 285 GLU A N 1
ATOM 2097 C CA . GLU A 1 285 ? 34.053 19.991 17.916 1.00 53.08 285 GLU A CA 1
ATOM 2098 C C . GLU A 1 285 ? 34.876 19.378 19.057 1.00 52.86 285 GLU A C 1
ATOM 2099 O O . GLU A 1 285 ? 36.051 19.681 19.226 1.00 53.14 285 GLU A O 1
ATOM 2105 N N . ILE A 1 286 ? 34.238 18.509 19.834 1.00 53.07 286 ILE A N 1
ATOM 2106 C CA . ILE A 1 286 ? 34.862 17.846 20.983 1.00 52.77 286 ILE A CA 1
ATOM 2107 C C . ILE A 1 286 ? 35.903 16.806 20.595 1.00 53.39 286 ILE A C 1
ATOM 2108 O O . ILE A 1 286 ? 36.565 16.220 21.453 1.00 53.73 286 ILE A O 1
ATOM 2113 N N . SER A 1 287 ? 36.037 16.585 19.295 1.00 53.74 287 SER A N 1
ATOM 2114 C CA . SER A 1 287 ? 36.966 15.606 18.752 1.00 53.74 287 SER A CA 1
ATOM 2115 C C . SER A 1 287 ? 36.922 15.791 17.239 1.00 54.36 287 SER A C 1
ATOM 2116 O O . SER A 1 287 ? 35.912 16.245 16.700 1.00 55.02 287 SER A O 1
ATOM 2119 N N . PRO A 1 288 ? 38.011 15.454 16.529 1.00 54.65 288 PRO A N 1
ATOM 2120 C CA . PRO A 1 288 ? 37.984 15.631 15.072 1.00 54.77 288 PRO A CA 1
ATOM 2121 C C . PRO A 1 288 ? 36.751 15.063 14.349 1.00 54.24 288 PRO A C 1
ATOM 2122 O O . PRO A 1 288 ? 36.556 13.840 14.258 1.00 53.91 288 PRO A O 1
ATOM 2126 N N . ASN A 1 289 ? 35.926 15.988 13.855 1.00 52.97 289 ASN A N 1
ATOM 2127 C CA . ASN A 1 289 ? 34.701 15.689 13.122 1.00 51.37 289 ASN A CA 1
ATOM 2128 C C . ASN A 1 289 ? 33.563 15.124 13.971 1.00 50.55 289 ASN A C 1
ATOM 2129 O O . ASN A 1 289 ? 32.660 14.463 13.459 1.00 50.23 289 ASN A O 1
ATOM 2134 N N . LEU A 1 290 ? 33.620 15.396 15.273 1.00 49.31 290 LEU A N 1
ATOM 2135 C CA . LEU A 1 290 ? 32.579 14.979 16.210 1.00 48.03 290 LEU A CA 1
ATOM 2136 C C . LEU A 1 290 ? 32.081 16.298 16.821 1.00 47.77 290 LEU A C 1
ATOM 2137 O O . LEU A 1 290 ? 32.632 16.784 17.806 1.00 47.60 290 LEU A O 1
ATOM 2142 N N . TRP A 1 291 ? 31.034 16.858 16.221 1.00 46.63 291 TRP A N 1
ATOM 2143 C CA . TRP A 1 291 ? 30.458 18.143 16.616 1.00 45.10 291 TRP A CA 1
ATOM 2144 C C . TRP A 1 291 ? 29.272 18.073 17.605 1.00 44.31 291 TRP A C 1
ATOM 2145 O O . TRP A 1 291 ? 28.239 17.476 17.314 1.00 44.60 291 TRP A O 1
ATOM 2156 N N . ALA A 1 292 ? 29.417 18.708 18.766 1.00 43.65 292 ALA A N 1
ATOM 2157 C CA . ALA A 1 292 ? 28.373 18.696 19.792 1.00 43.31 292 ALA A CA 1
ATOM 2158 C C . ALA A 1 292 ? 27.310 19.774 19.612 1.00 44.13 292 ALA A C 1
ATOM 2159 O O . ALA A 1 292 ? 26.521 20.027 20.522 1.00 44.71 292 ALA A O 1
ATOM 2161 N N . GLY A 1 293 ? 27.283 20.405 18.443 1.00 44.47 293 GLY A N 1
ATOM 2162 C CA . GLY A 1 293 ? 26.311 21.449 18.197 1.00 44.91 293 GLY A CA 1
ATOM 2163 C C . GLY A 1 293 ? 24.888 20.943 18.100 1.00 45.81 293 GLY A C 1
ATOM 2164 O O . GLY A 1 293 ? 23.935 21.688 18.325 1.00 46.32 293 GLY A O 1
ATOM 2165 N N . VAL A 1 294 ? 24.734 19.670 17.768 1.00 46.53 294 VAL A N 1
ATOM 2166 C CA . VAL A 1 294 ? 23.407 19.083 17.630 1.00 47.03 294 VAL A CA 1
ATOM 2167 C C . VAL A 1 294 ? 22.768 18.797 18.992 1.00 47.52 294 VAL A C 1
ATOM 2168 O O . VAL A 1 294 ? 21.570 18.536 19.091 1.00 47.70 294 VAL A O 1
ATOM 2172 N N . GLY A 1 295 ? 23.572 18.863 20.045 1.00 48.54 295 GLY A N 1
ATOM 2173 C CA . GLY A 1 295 ? 23.056 18.606 21.375 1.00 49.56 295 GLY A CA 1
ATOM 2174 C C . GLY A 1 295 ? 22.634 19.850 22.139 1.00 50.89 295 GLY A C 1
ATOM 2175 O O . GLY A 1 295 ? 22.280 19.756 23.317 1.00 51.35 295 GLY A O 1
ATOM 2176 N N . LEU A 1 296 ? 22.661 21.011 21.483 1.00 51.84 296 LEU A N 1
ATOM 2177 C CA . LEU A 1 296 ? 22.277 22.276 22.127 1.00 53.22 296 LEU A CA 1
ATOM 2178 C C . LEU A 1 296 ? 20.761 22.394 22.372 1.00 54.51 296 LEU A C 1
ATOM 2179 O O . LEU A 1 296 ? 20.279 23.345 22.992 1.00 54.12 296 LEU A O 1
ATOM 2184 N N . VAL A 1 297 ? 20.020 21.417 21.871 1.00 56.41 297 VAL A N 1
ATOM 2185 C CA . VAL A 1 297 ? 18.583 21.359 22.048 1.00 59.01 297 VAL A CA 1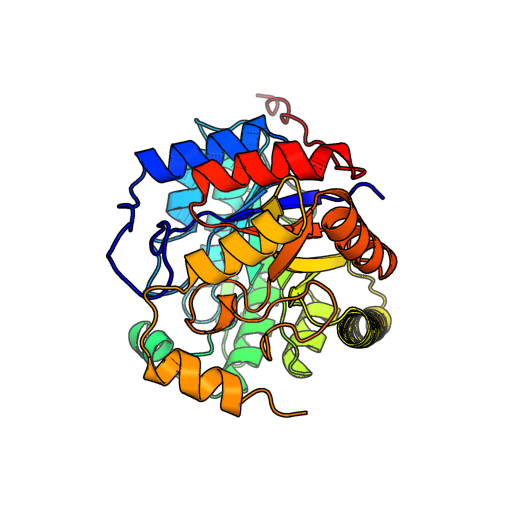
ATOM 2186 C C . VAL A 1 297 ? 18.380 19.891 22.335 1.00 61.62 297 VAL A C 1
ATOM 2187 O O . VAL A 1 297 ? 19.006 19.049 21.688 1.00 62.18 297 VAL A O 1
ATOM 2191 N N . ARG A 1 298 ? 17.539 19.556 23.301 1.00 64.27 298 ARG A N 1
ATOM 2192 C CA . ARG A 1 298 ? 17.343 18.145 23.567 1.00 66.98 298 ARG A CA 1
ATOM 2193 C C . ARG A 1 298 ? 16.236 17.589 22.676 1.00 68.19 298 ARG A C 1
ATOM 2194 O O . ARG A 1 298 ? 15.375 18.339 22.199 1.00 67.96 298 ARG A O 1
ATOM 2202 N N . GLY A 1 299 ? 16.274 16.276 22.444 1.00 69.11 299 GLY A N 1
ATOM 2203 C CA . GLY A 1 299 ? 15.281 15.634 21.596 1.00 69.67 299 GLY A CA 1
ATOM 2204 C C . GLY A 1 299 ? 15.907 14.717 20.553 1.00 69.71 299 GLY A C 1
ATOM 2205 O O . GLY A 1 299 ? 15.237 13.825 20.011 1.00 70.12 299 GLY A O 1
ATOM 2206 N N . GLY A 1 300 ? 17.194 14.938 20.273 1.00 68.90 300 GLY A N 1
ATOM 2207 C CA . GLY A 1 300 ? 17.906 14.118 19.300 1.00 67.38 300 GLY A CA 1
ATOM 2208 C C . GLY A 1 300 ? 19.223 13.559 19.829 1.00 65.58 300 GLY A C 1
ATOM 2209 O O . GLY A 1 300 ? 19.366 13.323 21.032 1.00 65.54 300 GLY A O 1
ATOM 2210 N N . ALA A 1 301 ? 20.183 13.340 18.931 1.00 63.49 301 ALA A N 1
ATOM 2211 C CA . ALA A 1 301 ? 21.494 12.819 19.317 1.00 60.71 301 ALA A CA 1
ATOM 2212 C C . ALA A 1 301 ? 22.304 13.947 19.957 1.00 58.80 301 ALA A C 1
ATOM 2213 O O . ALA A 1 301 ? 22.028 15.130 19.715 1.00 58.52 301 ALA A O 1
ATOM 2215 N N . GLY A 1 302 ? 23.296 13.578 20.770 1.00 56.08 302 GLY A N 1
ATOM 2216 C CA . GLY A 1 302 ? 24.119 14.573 21.438 1.00 52.84 302 GLY A CA 1
ATOM 2217 C C . GLY A 1 302 ? 25.292 15.077 20.616 1.00 50.96 302 GLY A C 1
ATOM 2218 O O . GLY A 1 302 ? 25.745 16.214 20.793 1.00 51.01 302 GLY A O 1
ATOM 2219 N N . THR A 1 303 ? 25.786 14.226 19.719 1.00 48.89 303 THR A N 1
ATOM 2220 C CA . THR A 1 303 ? 26.917 14.563 18.859 1.00 46.30 303 THR A CA 1
ATOM 2221 C C . THR A 1 303 ? 26.632 14.211 17.413 1.00 45.29 303 THR A C 1
ATOM 2222 O O . THR A 1 303 ? 25.715 13.446 17.114 1.00 44.93 303 THR A O 1
ATOM 2226 N N . ALA A 1 304 ? 27.447 14.752 16.519 1.00 44.27 304 ALA A N 1
ATOM 2227 C CA . ALA A 1 304 ? 27.274 14.513 15.101 1.00 43.61 304 ALA A CA 1
ATOM 2228 C C . ALA A 1 304 ? 28.595 14.378 14.372 1.00 43.57 304 ALA A C 1
ATOM 2229 O O . ALA A 1 304 ? 29.519 15.165 14.602 1.00 44.45 304 ALA A O 1
ATOM 2231 N N . LEU A 1 305 ? 28.690 13.376 13.499 1.00 41.97 305 LEU A N 1
ATOM 2232 C CA . LEU A 1 305 ? 29.888 13.202 12.692 1.00 40.47 305 LEU A CA 1
ATOM 2233 C C . LEU A 1 305 ? 29.707 14.184 11.537 1.00 40.08 305 LEU A C 1
ATOM 2234 O O . LEU A 1 305 ? 28.772 14.054 10.755 1.00 40.89 305 LEU A O 1
ATOM 2239 N N . VAL A 1 306 ? 30.582 15.180 11.453 1.00 39.33 306 VAL A N 1
ATOM 2240 C CA . VAL A 1 306 ? 30.513 16.190 10.399 1.00 38.30 306 VAL A CA 1
ATOM 2241 C C . VAL A 1 306 ? 31.753 16.052 9.519 1.00 39.26 306 VAL A C 1
ATOM 2242 O O . VAL A 1 306 ? 32.874 16.013 10.025 1.00 39.89 306 VAL A O 1
ATOM 2246 N N . GLY A 1 307 ? 31.560 15.970 8.208 1.00 39.80 307 GLY A N 1
ATOM 2247 C CA . GLY A 1 307 ? 32.695 15.836 7.310 1.00 41.25 307 GLY A CA 1
ATOM 2248 C C . GLY A 1 307 ? 32.301 15.231 5.981 1.00 42.22 307 GLY A C 1
ATOM 2249 O O . GLY A 1 307 ? 31.119 15.024 5.721 1.00 43.40 307 GLY A O 1
ATOM 2250 N N . ASP A 1 308 ? 33.272 14.956 5.121 1.00 42.92 308 ASP A N 1
ATOM 2251 C CA . ASP A 1 308 ? 32.942 14.355 3.841 1.00 43.43 308 ASP A CA 1
ATOM 2252 C C . ASP A 1 308 ? 32.847 12.842 3.977 1.00 42.80 308 ASP A C 1
ATOM 2253 O O . ASP A 1 308 ? 33.121 12.287 5.039 1.00 42.61 308 ASP A O 1
ATOM 2258 N N . GLY A 1 309 ? 32.454 12.185 2.893 1.00 42.91 309 GLY A N 1
ATOM 2259 C CA . GLY A 1 309 ? 32.286 10.744 2.904 1.00 43.28 309 GLY A CA 1
ATOM 2260 C C . GLY A 1 309 ? 33.360 9.927 3.591 1.00 43.44 309 GLY A C 1
ATOM 2261 O O . GLY A 1 309 ? 33.065 9.143 4.495 1.00 44.05 309 GLY A O 1
ATOM 2262 N N . PRO A 1 310 ? 34.620 10.073 3.164 1.00 43.53 310 PRO A N 1
ATOM 2263 C CA . PRO A 1 310 ? 35.785 9.367 3.701 1.00 43.30 310 PRO A CA 1
ATOM 2264 C C . PRO A 1 310 ? 36.024 9.644 5.172 1.00 43.01 310 PRO A C 1
ATOM 2265 O O . PRO A 1 310 ? 36.201 8.719 5.961 1.00 43.33 310 PRO A O 1
ATOM 2269 N N . THR A 1 311 ? 36.037 10.923 5.531 1.00 43.32 311 THR A N 1
ATOM 2270 C CA . THR A 1 311 ? 36.248 11.324 6.911 1.00 43.01 311 THR A CA 1
ATOM 2271 C C . THR A 1 311 ? 35.179 10.714 7.800 1.00 43.73 311 THR A C 1
ATOM 2272 O O . THR A 1 311 ? 35.483 10.204 8.881 1.00 44.96 311 THR A O 1
ATOM 2276 N N . VAL A 1 312 ? 33.926 10.778 7.351 1.00 43.19 312 VAL A N 1
ATOM 2277 C CA . VAL A 1 312 ? 32.817 10.222 8.120 1.00 43.10 312 VAL A CA 1
ATOM 2278 C C . VAL A 1 312 ? 32.926 8.700 8.182 1.00 43.56 312 VAL A C 1
ATOM 2279 O O . VAL A 1 312 ? 32.744 8.100 9.250 1.00 43.67 312 VAL A O 1
ATOM 2283 N N . ALA A 1 313 ? 33.228 8.083 7.038 1.00 43.13 313 ALA A N 1
ATOM 2284 C CA . ALA A 1 313 ? 33.366 6.633 6.956 1.00 43.07 313 ALA A CA 1
ATOM 2285 C C . ALA A 1 313 ? 34.549 6.145 7.800 1.00 43.63 313 ALA A C 1
ATOM 2286 O O . ALA A 1 313 ? 34.559 5.012 8.281 1.00 43.61 313 ALA A O 1
ATOM 2288 N N . ALA A 1 314 ? 35.546 7.005 7.979 1.00 43.75 314 ALA A N 1
ATOM 2289 C CA . ALA A 1 314 ? 36.707 6.649 8.783 1.00 44.07 314 ALA A CA 1
ATOM 2290 C C . ALA A 1 314 ? 36.325 6.710 10.258 1.00 44.45 314 ALA A C 1
ATOM 2291 O O . ALA A 1 314 ? 36.636 5.793 11.022 1.00 45.15 314 ALA A O 1
ATOM 2293 N N . ARG A 1 315 ? 35.652 7.788 10.656 1.00 44.11 315 ARG A N 1
ATOM 2294 C CA . ARG A 1 315 ? 35.226 7.938 12.041 1.00 44.22 315 ARG A CA 1
ATOM 2295 C C . ARG A 1 315 ? 34.330 6.771 12.392 1.00 44.48 315 ARG A C 1
ATOM 2296 O O . ARG A 1 315 ? 34.413 6.228 13.490 1.00 45.02 315 ARG A O 1
ATOM 2304 N N . ILE A 1 316 ? 33.472 6.385 11.451 1.00 44.30 316 ILE A N 1
ATOM 2305 C CA . ILE A 1 316 ? 32.565 5.268 11.669 1.00 44.42 316 ILE A CA 1
ATOM 2306 C C . ILE A 1 316 ? 33.301 3.936 11.796 1.00 44.86 316 ILE A C 1
ATOM 2307 O O . ILE A 1 316 ? 33.005 3.141 12.696 1.00 44.16 316 ILE A O 1
ATOM 2312 N N . ASN A 1 317 ? 34.256 3.695 10.897 1.00 45.67 317 ASN A N 1
ATOM 2313 C CA . ASN A 1 317 ? 35.050 2.464 10.927 1.00 46.11 317 ASN A CA 1
ATOM 2314 C C . ASN A 1 317 ? 35.873 2.388 12.212 1.00 45.88 317 ASN A C 1
ATOM 2315 O O . ASN A 1 317 ? 36.089 1.309 12.766 1.00 45.52 317 ASN A O 1
ATOM 2320 N N . GLU A 1 318 ? 36.333 3.543 12.672 1.00 45.87 318 GLU A N 1
ATOM 2321 C CA . GLU A 1 318 ? 37.095 3.614 13.901 1.00 46.82 318 GLU A CA 1
ATOM 2322 C C . GLU A 1 318 ? 36.237 3.132 15.066 1.00 46.34 318 GLU A C 1
ATOM 2323 O O . GLU A 1 318 ? 36.746 2.507 15.987 1.00 47.32 318 GLU A O 1
ATOM 2329 N N . TYR A 1 319 ? 34.940 3.430 15.025 1.00 46.12 319 TYR A N 1
ATOM 2330 C CA . TYR A 1 319 ? 34.005 3.010 16.077 1.00 45.66 319 TYR A CA 1
ATOM 2331 C C . TYR A 1 319 ? 33.690 1.530 15.953 1.00 45.07 319 TYR A C 1
ATOM 2332 O O . TYR A 1 319 ? 33.485 0.836 16.947 1.00 45.01 319 TYR A O 1
ATOM 2341 N N . ALA A 1 320 ? 33.619 1.068 14.711 1.00 45.00 320 ALA A N 1
ATOM 2342 C CA . ALA A 1 320 ? 33.325 -0.324 14.428 1.00 44.90 320 ALA A CA 1
ATOM 2343 C C . ALA A 1 320 ? 34.466 -1.169 14.971 1.00 45.15 320 ALA A C 1
ATOM 2344 O O . ALA A 1 320 ? 34.251 -2.262 15.504 1.00 44.46 320 ALA A O 1
ATOM 2346 N N . ALA A 1 321 ? 35.681 -0.644 14.829 1.00 45.76 321 ALA A N 1
ATOM 2347 C CA . ALA A 1 321 ? 36.885 -1.324 15.289 1.00 45.82 321 ALA A CA 1
ATOM 2348 C C . ALA A 1 321 ? 36.870 -1.497 16.800 1.00 46.23 321 ALA A C 1
ATOM 2349 O O . ALA A 1 321 ? 37.661 -2.261 17.345 1.00 46.89 321 ALA A O 1
ATOM 2351 N N . LEU A 1 322 ? 35.970 -0.783 17.472 1.00 46.46 322 LEU A N 1
ATOM 2352 C CA . LEU A 1 322 ? 35.833 -0.881 18.921 1.00 45.37 322 LEU A CA 1
ATOM 2353 C C . LEU A 1 322 ? 34.860 -2.004 19.268 1.00 45.08 322 LEU A C 1
ATOM 2354 O O . LEU A 1 322 ? 34.679 -2.334 20.434 1.00 45.99 322 LEU A O 1
ATOM 2359 N N . GLY A 1 323 ? 34.223 -2.580 18.255 1.00 44.45 323 GLY A N 1
ATOM 2360 C CA . GLY A 1 323 ? 33.290 -3.667 18.498 1.00 43.84 323 GLY A CA 1
ATOM 2361 C C . GLY A 1 323 ? 31.831 -3.286 18.329 1.00 43.94 323 GLY A C 1
ATOM 2362 O O . GLY A 1 323 ? 30.935 -4.010 18.779 1.00 43.67 323 GLY A O 1
ATOM 2363 N N . ILE A 1 324 ? 31.599 -2.149 17.675 1.00 43.50 324 ILE A N 1
ATOM 2364 C CA . ILE A 1 324 ? 30.254 -1.630 17.429 1.00 42.30 324 ILE A CA 1
ATOM 2365 C C . ILE A 1 324 ? 29.751 -2.085 16.064 1.00 41.30 324 ILE A C 1
ATOM 2366 O O . ILE A 1 324 ? 30.328 -1.726 15.041 1.00 41.37 324 ILE A O 1
ATOM 2371 N N . ASP A 1 325 ? 28.674 -2.864 16.047 1.00 40.69 325 ASP A N 1
ATOM 2372 C CA . ASP A 1 325 ? 28.120 -3.356 14.786 1.00 40.39 325 ASP A CA 1
ATOM 2373 C C . ASP A 1 325 ? 26.825 -2.661 14.327 1.00 39.84 325 ASP A C 1
ATOM 2374 O O . ASP A 1 325 ? 26.295 -2.968 13.254 1.00 40.41 325 ASP A O 1
ATOM 2379 N N . SER A 1 326 ? 26.324 -1.729 15.135 1.00 38.67 326 SER A N 1
ATOM 2380 C CA . SER A 1 326 ? 25.115 -0.990 14.803 1.00 36.52 326 SER A CA 1
ATOM 2381 C C . SER A 1 326 ? 25.350 0.505 14.983 1.00 36.88 326 SER A C 1
ATOM 2382 O O . SER A 1 326 ? 26.023 0.942 15.917 1.00 36.65 326 SER A O 1
ATOM 2385 N N . PHE A 1 327 ? 24.791 1.284 14.070 1.00 37.24 327 PHE A N 1
ATOM 2386 C CA . PHE A 1 327 ? 24.938 2.729 14.092 1.00 37.42 327 PHE A CA 1
ATOM 2387 C C . PHE A 1 327 ? 23.583 3.407 13.887 1.00 37.01 327 PHE A C 1
ATOM 2388 O O . PHE A 1 327 ? 23.108 3.493 12.755 1.00 38.47 327 PHE A O 1
ATOM 2396 N N . VAL A 1 328 ? 22.949 3.874 14.963 1.00 35.59 328 VAL A N 1
ATOM 2397 C CA . VAL A 1 328 ? 21.658 4.557 14.821 1.00 34.05 328 VAL A CA 1
ATOM 2398 C C . VAL A 1 328 ? 21.930 6.007 14.443 1.00 33.33 328 VAL A C 1
ATOM 2399 O O . VAL A 1 328 ? 22.312 6.820 15.284 1.00 33.04 328 VAL A O 1
ATOM 2403 N N . LEU A 1 329 ? 21.728 6.314 13.167 1.00 32.38 329 LEU A N 1
ATOM 2404 C CA . LEU A 1 329 ? 21.981 7.646 12.634 1.00 32.77 329 LEU A CA 1
ATOM 2405 C C . LEU A 1 329 ? 20.725 8.506 12.436 1.00 33.33 329 LEU A C 1
ATOM 2406 O O . LEU A 1 329 ? 19.593 8.011 12.481 1.00 32.79 329 LEU A O 1
ATOM 2411 N N . SER A 1 330 ? 20.954 9.801 12.213 1.00 34.40 330 SER A N 1
ATOM 2412 C CA . SER A 1 330 ? 19.890 10.785 12.001 1.00 34.07 330 SER A CA 1
ATOM 2413 C C . SER A 1 330 ? 20.437 12.017 11.268 1.00 33.86 330 SER A C 1
ATOM 2414 O O . SER A 1 330 ? 21.653 12.208 11.192 1.00 34.49 330 SER A O 1
ATOM 2417 N N . GLY A 1 331 ? 19.537 12.837 10.725 1.00 33.49 331 GLY A N 1
ATOM 2418 C CA . GLY A 1 331 ? 19.928 14.031 9.987 1.00 33.83 331 GLY A CA 1
ATOM 2419 C C . GLY A 1 331 ? 18.735 14.930 9.706 1.00 34.74 331 GLY A C 1
ATOM 2420 O O . GLY A 1 331 ? 17.602 14.450 9.658 1.00 35.85 331 GLY A O 1
ATOM 2421 N N . TYR A 1 332 ? 18.979 16.228 9.519 1.00 35.05 332 TYR A N 1
ATOM 2422 C CA . TYR A 1 332 ? 17.909 17.205 9.268 1.00 34.20 332 TYR A CA 1
ATOM 2423 C C . TYR A 1 332 ? 17.953 17.823 7.879 1.00 33.87 332 TYR A C 1
ATOM 2424 O O . TYR A 1 332 ? 18.967 18.415 7.492 1.00 34.16 332 TYR A O 1
ATOM 2433 N N . PRO A 1 333 ? 16.857 17.681 7.103 1.00 33.52 333 PRO A N 1
ATOM 2434 C CA . PRO A 1 333 ? 15.622 16.972 7.485 1.00 32.19 333 PRO A CA 1
ATOM 2435 C C . PRO A 1 333 ? 15.853 15.450 7.377 1.00 31.67 333 PRO A C 1
ATOM 2436 O O . PRO A 1 333 ? 16.751 15.005 6.661 1.00 31.41 333 PRO A O 1
ATOM 2440 N N . HIS A 1 334 ? 15.039 14.650 8.055 1.00 30.52 334 HIS A N 1
ATOM 2441 C CA . HIS A 1 334 ? 15.231 13.204 8.020 1.00 30.49 334 HIS A CA 1
ATOM 2442 C C . HIS A 1 334 ? 14.944 12.462 6.729 1.00 29.82 334 HIS A C 1
ATOM 2443 O O . HIS A 1 334 ? 15.476 11.373 6.527 1.00 29.65 334 HIS A O 1
ATOM 2450 N N . LEU A 1 335 ? 14.105 13.012 5.861 1.00 29.19 335 LEU A N 1
ATOM 2451 C CA . LEU A 1 335 ? 13.839 12.321 4.608 1.00 28.91 335 LEU A CA 1
ATOM 2452 C C . LEU A 1 335 ? 15.029 12.509 3.669 1.00 28.81 335 LEU A C 1
ATOM 2453 O O . LEU A 1 335 ? 15.590 11.536 3.158 1.00 29.08 335 LEU A O 1
ATOM 2458 N N . GLU A 1 336 ? 15.411 13.766 3.458 1.00 28.49 336 GLU A N 1
ATOM 2459 C CA . GLU A 1 336 ? 16.519 14.106 2.573 1.00 28.39 336 GLU A CA 1
ATOM 2460 C C . GLU A 1 336 ? 17.864 13.547 3.024 1.00 29.11 336 GLU A C 1
ATOM 2461 O O . GLU A 1 336 ? 18.647 13.066 2.200 1.00 29.27 336 GLU A O 1
ATOM 2467 N N . GLU A 1 337 ? 18.136 13.620 4.327 1.00 29.31 337 GLU A N 1
ATOM 2468 C CA . GLU A 1 337 ? 19.405 13.140 4.867 1.00 29.84 337 GLU A CA 1
ATOM 2469 C C . GLU A 1 337 ? 19.537 11.623 4.903 1.00 29.23 337 GLU A C 1
ATOM 2470 O O . GLU A 1 337 ? 20.643 11.109 4.958 1.00 29.90 337 GLU A O 1
ATOM 2476 N N . ALA A 1 338 ? 18.423 10.904 4.885 1.00 28.53 338 ALA A N 1
ATOM 2477 C CA . ALA A 1 338 ? 18.496 9.448 4.853 1.00 28.66 338 ALA A CA 1
ATOM 2478 C C . ALA A 1 338 ? 19.142 9.114 3.501 1.00 29.71 338 ALA A C 1
ATOM 2479 O O . ALA A 1 338 ? 19.930 8.174 3.384 1.00 30.32 338 ALA A O 1
ATOM 2481 N N . TYR A 1 339 ? 18.799 9.905 2.484 1.00 29.88 339 TYR A N 1
ATOM 2482 C CA . TYR A 1 339 ? 19.347 9.739 1.144 1.00 30.25 339 TYR A CA 1
ATOM 2483 C C . TYR A 1 339 ? 20.789 10.224 1.139 1.00 31.48 339 TYR A C 1
ATOM 2484 O O . TYR A 1 339 ? 21.662 9.599 0.549 1.00 31.78 339 TYR A O 1
ATOM 2493 N N . ARG A 1 340 ? 21.039 11.345 1.797 1.00 31.97 340 ARG A N 1
ATOM 2494 C CA . ARG A 1 340 ? 22.386 11.869 1.840 1.00 33.50 340 ARG A CA 1
ATOM 2495 C C . ARG A 1 340 ? 23.350 10.810 2.345 1.00 33.98 340 ARG A C 1
ATOM 2496 O O . ARG A 1 340 ? 24.338 10.509 1.687 1.00 34.90 340 ARG A O 1
ATOM 2504 N N . VAL A 1 341 ? 23.057 10.257 3.522 1.00 34.61 341 VAL A N 1
ATOM 2505 C CA . VAL A 1 341 ? 23.889 9.232 4.159 1.00 33.53 341 VAL A CA 1
ATOM 2506 C C . VAL A 1 341 ? 23.966 7.953 3.332 1.00 34.42 341 VAL A C 1
ATOM 2507 O O . VAL A 1 341 ? 25.053 7.400 3.121 1.00 33.67 341 VAL A O 1
ATOM 2511 N N . GLY A 1 342 ? 22.813 7.491 2.859 1.00 34.74 342 GLY A N 1
ATOM 2512 C CA . GLY A 1 342 ? 22.785 6.284 2.058 1.00 35.66 342 GLY A CA 1
ATOM 2513 C C . GLY A 1 342 ? 23.585 6.388 0.769 1.00 37.30 342 GLY A C 1
ATOM 2514 O O . GLY A 1 342 ? 24.108 5.390 0.278 1.00 37.78 342 GLY A O 1
ATOM 2515 N N . GLU A 1 343 ? 23.699 7.594 0.219 1.00 38.25 343 GLU A N 1
ATOM 2516 C CA . GLU A 1 343 ? 24.421 7.795 -1.035 1.00 38.43 343 GLU A CA 1
ATOM 2517 C C . GLU A 1 343 ? 25.874 8.228 -0.887 1.00 38.76 343 GLU A C 1
ATOM 2518 O O . GLU A 1 343 ? 26.714 7.818 -1.677 1.00 39.59 343 GLU A O 1
ATOM 2524 N N . LEU A 1 344 ? 26.182 9.056 0.104 1.00 39.07 344 LEU A N 1
ATOM 2525 C CA . LEU A 1 344 ? 27.562 9.493 0.297 1.00 39.34 344 LEU A CA 1
ATOM 2526 C C . LEU A 1 344 ? 28.349 8.602 1.246 1.00 40.20 344 LEU A C 1
ATOM 2527 O O . LEU A 1 344 ? 29.573 8.533 1.152 1.00 40.69 344 LEU A O 1
ATOM 2532 N N . LEU A 1 345 ? 27.654 7.917 2.150 1.00 40.42 345 LEU A N 1
ATOM 2533 C CA . LEU A 1 345 ? 28.330 7.095 3.142 1.00 40.95 345 LEU A CA 1
ATOM 2534 C C . LEU A 1 345 ? 28.300 5.582 2.933 1.00 40.91 345 LEU A C 1
ATOM 2535 O O . LEU A 1 345 ? 29.341 4.924 2.998 1.00 40.84 345 LEU A O 1
ATOM 2540 N N . PHE A 1 346 ? 27.116 5.029 2.693 1.00 40.77 346 PHE A N 1
ATOM 2541 C CA . PHE A 1 346 ? 26.978 3.588 2.491 1.00 40.60 346 PHE A CA 1
ATOM 2542 C C . PHE A 1 346 ? 28.007 3.003 1.517 1.00 41.13 346 PHE A C 1
ATOM 2543 O O . PHE A 1 346 ? 28.557 1.924 1.753 1.00 43.11 346 PHE A O 1
ATOM 2551 N N . PRO A 1 347 ? 28.275 3.698 0.405 1.00 40.81 347 PRO A N 1
ATOM 2552 C CA . PRO A 1 347 ? 29.248 3.200 -0.572 1.00 40.43 347 PRO A CA 1
ATOM 2553 C C . PRO A 1 347 ? 30.670 3.064 -0.027 1.00 40.05 347 PRO A C 1
ATOM 2554 O O . PRO A 1 347 ? 31.448 2.256 -0.519 1.00 40.00 347 PRO A O 1
ATOM 2558 N N . LEU A 1 348 ? 31.007 3.856 0.983 1.00 40.00 348 LEU A N 1
ATOM 2559 C CA . LEU A 1 348 ? 32.341 3.804 1.567 1.00 40.78 348 LEU A CA 1
ATOM 2560 C C . LEU A 1 348 ? 32.439 2.837 2.749 1.00 41.88 348 LEU A C 1
ATOM 2561 O O . LEU A 1 348 ? 33.503 2.686 3.344 1.00 43.26 348 LEU A O 1
ATOM 2566 N N . LEU A 1 349 ? 31.340 2.176 3.093 1.00 42.23 349 LEU A N 1
ATOM 2567 C CA . LEU A 1 349 ? 31.352 1.252 4.221 1.00 42.04 349 LEU A CA 1
ATOM 2568 C C . LEU A 1 349 ? 30.914 -0.150 3.829 1.00 42.90 349 LEU A C 1
ATOM 2569 O O . LEU A 1 349 ? 30.416 -0.381 2.724 1.00 42.61 349 LEU A O 1
ATOM 2574 N N . ASP A 1 350 ? 31.107 -1.085 4.753 1.00 43.81 350 ASP A N 1
ATOM 2575 C CA . ASP A 1 350 ? 30.704 -2.459 4.540 1.00 44.30 350 ASP A CA 1
ATOM 2576 C C . ASP A 1 350 ? 29.347 -2.599 5.216 1.00 43.92 350 ASP A C 1
ATOM 2577 O O . ASP A 1 350 ? 29.230 -3.142 6.315 1.00 43.70 350 ASP A O 1
ATOM 2582 N N . VAL A 1 351 ? 28.323 -2.091 4.541 1.00 43.45 351 VAL A N 1
ATOM 2583 C CA . VAL A 1 351 ? 26.961 -2.107 5.054 1.00 42.08 351 VAL A CA 1
ATOM 2584 C C . VAL A 1 351 ? 26.275 -3.451 4.912 1.00 41.72 351 VAL A C 1
ATOM 2585 O O . VAL A 1 351 ? 26.337 -4.074 3.861 1.00 41.62 351 VAL A O 1
ATOM 2589 N N . ALA A 1 352 ? 25.628 -3.892 5.985 1.00 41.16 352 ALA A N 1
ATOM 2590 C CA . ALA A 1 352 ? 24.902 -5.150 5.973 1.00 41.44 352 ALA A CA 1
ATOM 2591 C C . ALA A 1 352 ? 23.581 -4.849 5.306 1.00 42.40 352 ALA A C 1
ATOM 2592 O O . ALA A 1 352 ? 22.901 -3.907 5.691 1.00 44.31 352 ALA A O 1
ATOM 2594 N N . ILE A 1 353 ? 23.208 -5.632 4.308 1.00 42.74 353 ILE A N 1
ATOM 2595 C CA . ILE A 1 353 ? 21.951 -5.386 3.625 1.00 43.70 353 ILE A CA 1
ATOM 2596 C C . ILE A 1 353 ? 20.870 -6.378 4.021 1.00 42.86 353 ILE A C 1
ATOM 2597 O O . ILE A 1 353 ? 20.998 -7.582 3.807 1.00 43.82 353 ILE A O 1
ATOM 2602 N N . PRO A 1 354 ? 19.783 -5.875 4.625 1.00 42.22 354 PRO A N 1
ATOM 2603 C CA . PRO A 1 354 ? 18.673 -6.725 5.060 1.00 40.88 354 PRO A CA 1
ATOM 2604 C C . PRO A 1 354 ? 17.919 -7.440 3.945 1.00 40.69 354 PRO A C 1
ATOM 2605 O O . PRO A 1 354 ? 17.958 -7.046 2.784 1.00 40.39 354 PRO A O 1
ATOM 2609 N N . GLU A 1 355 ? 17.233 -8.508 4.315 1.00 40.67 355 GLU A N 1
ATOM 2610 C CA . GLU A 1 355 ? 16.483 -9.285 3.354 1.00 41.55 355 GLU A CA 1
ATOM 2611 C C . GLU A 1 355 ? 15.005 -9.192 3.663 1.00 40.50 355 GLU A C 1
ATOM 2612 O O . GLU A 1 355 ? 14.611 -8.929 4.800 1.00 39.60 355 GLU A O 1
ATOM 2618 N N . ILE A 1 356 ? 14.188 -9.418 2.643 1.00 39.10 356 ILE A N 1
ATOM 2619 C CA . ILE A 1 356 ? 12.747 -9.411 2.817 1.00 38.38 356 ILE A CA 1
ATOM 2620 C C . ILE A 1 356 ? 12.433 -10.805 3.342 1.00 38.63 356 ILE A C 1
ATOM 2621 O O . ILE A 1 356 ? 12.715 -11.788 2.670 1.00 39.09 356 ILE A O 1
ATOM 2626 N N . PRO A 1 357 ? 11.870 -10.910 4.558 1.00 38.79 357 PRO A N 1
ATOM 2627 C CA . PRO A 1 357 ? 11.534 -12.216 5.130 1.00 38.84 357 PRO A CA 1
ATOM 2628 C C . PRO A 1 357 ? 10.526 -12.913 4.222 1.00 40.24 357 PRO A C 1
ATOM 2629 O O . PRO A 1 357 ? 9.639 -12.261 3.670 1.00 41.12 357 PRO A O 1
ATOM 2633 N N . GLN A 1 358 ? 10.651 -14.223 4.046 1.00 41.18 358 GLN A N 1
ATOM 2634 C CA . GLN A 1 358 ? 9.691 -14.924 3.204 1.00 42.07 358 GLN A CA 1
ATOM 2635 C C . GLN A 1 358 ? 8.423 -15.131 4.012 1.00 43.67 358 GLN A C 1
ATOM 2636 O O . GLN A 1 358 ? 8.461 -15.201 5.238 1.00 43.44 358 GLN A O 1
ATOM 2642 N N . PRO A 1 359 ? 7.274 -15.223 3.336 1.00 45.50 359 PRO A N 1
ATOM 2643 C CA . PRO A 1 359 ? 6.023 -15.421 4.068 1.00 47.30 359 PRO A CA 1
ATOM 2644 C C . PRO A 1 359 ? 6.060 -16.675 4.925 1.00 49.07 359 PRO A C 1
ATOM 2645 O O . PRO A 1 359 ? 6.617 -17.694 4.531 1.00 49.77 359 PRO A O 1
ATOM 2649 N N . GLN A 1 360 ? 5.480 -16.591 6.110 1.00 51.67 360 GLN A N 1
ATOM 2650 C CA . GLN A 1 360 ? 5.429 -17.743 6.991 1.00 54.20 360 GLN A CA 1
ATOM 2651 C C . GLN A 1 360 ? 4.490 -18.732 6.325 1.00 56.05 360 GLN A C 1
ATOM 2652 O O . GLN A 1 360 ? 3.553 -18.336 5.629 1.00 56.46 360 GLN A O 1
ATOM 2658 N N . PRO A 1 361 ? 4.729 -20.034 6.520 1.00 57.98 361 PRO A N 1
ATOM 2659 C CA . PRO A 1 361 ? 3.836 -21.010 5.895 1.00 59.51 361 PRO A CA 1
ATOM 2660 C C . PRO A 1 361 ? 2.419 -20.870 6.464 1.00 60.95 361 PRO A C 1
ATOM 2661 O O . PRO A 1 361 ? 2.229 -20.366 7.575 1.00 61.12 361 PRO A O 1
ATOM 2665 N N . LEU A 1 362 ? 1.426 -21.299 5.690 1.00 62.30 362 LEU A N 1
ATOM 2666 C CA . LEU A 1 362 ? 0.038 -21.235 6.126 1.00 63.16 362 LEU A CA 1
ATOM 2667 C C . LEU A 1 362 ? -0.425 -22.629 6.570 1.00 63.87 362 LEU A C 1
ATOM 2668 O O . LEU A 1 362 ? -0.861 -22.763 7.739 1.00 63.90 362 LEU A O 1
#

Foldseek 3Di:
DFFAEEEEQQQLWFALADPDCVRTDDDDLVNSLLLQQLCQVL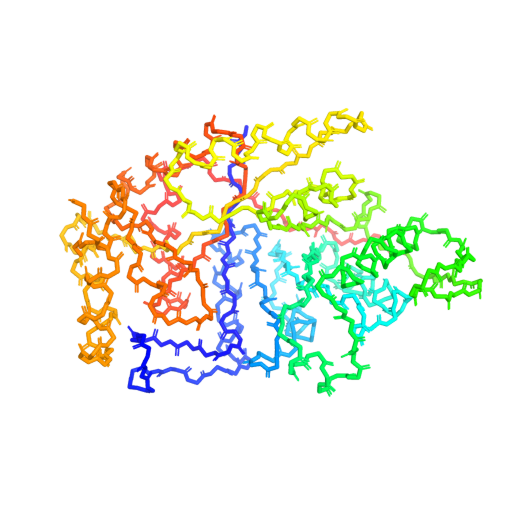FHQAYEYDDFPSGDAQLVSLQSNQVSHFWHAYEYEDEFPLDALLVVLQSQQVSQVSSVRRYAYEYDQDDDQVRCVVSVHDDPPVVSLVRSLQSLVVSLCQLQQDQDQDDDPRHGDHRRHHPGHGNDPPGHAYEYEDQPPSRLLSCLAGHAEYEEEDDQLVVLLVSQVSSQVSNVVNVHGHAYEYEAEEQADAFLCVQVVSLCSRHVPPDPVLVVVVCVVQPVVSQCNDQQWGQSVLSHPDGGRTHRTGYQVSSLVSVVSNVVSRHRYYYYYYHRSSVVSVVCSPGHVVSGSHDGTDRDDDDDD

Solvent-accessible surface area: 15500 Å² total; per-residue (Å²): 158,47,5,32,0,1,0,10,0,0,7,64,31,10,4,82,37,12,48,46,148,101,35,42,55,116,31,86,84,43,22,6,46,100,0,0,67,3,0,16,152,35,3,0,21,0,0,17,0,18,47,23,164,87,17,108,80,6,37,130,14,0,35,45,0,26,114,40,6,110,52,0,54,0,0,0,4,3,32,5,45,59,45,49,5,20,51,1,0,113,86,0,2,63,8,0,91,114,2,33,9,9,0,3,0,16,2,41,16,8,77,61,78,146,26,5,45,47,76,50,11,153,39,70,137,51,57,32,48,55,0,0,35,20,0,2,59,0,0,47,72,0,7,74,148,68,76,0,99,40,115,25,162,54,14,112,23,201,34,11,106,14,137,117,47,8,51,32,142,86,17,0,28,0,6,7,16,23,37,53,97,74,0,1,63,12,0,0,71,4,0,47,0,1,19,2,122,2,31,16,23,102,77,0,96,96,25,1,96,66,0,102,59,40,0,65,87,69,76,63,191,13,96,1,0,0,34,0,3,0,7,0,30,136,64,47,116,71,0,52,124,18,0,94,148,8,15,68,75,16,89,120,128,43,54,56,157,6,56,77,76,64,94,160,124,60,7,72,64,15,89,15,2,0,11,0,3,36,39,54,219,41,41,4,47,14,0,0,0,0,27,6,86,26,0,5,46,51,0,68,76,2,6,86,38,30,0,21,1,0,0,0,2,0,48,10,2,34,72,4,0,73,90,0,10,106,49,0,21,96,85,20,89,24,22,130,28,148,90,47,142,111,90,127,223

GO terms:
  GO:0005515 protein binding (F, IPI)
  GO:0008726 alkanesulfonate monooxygenase activity (F, IDA)
  GO:0042802 identical protein binding (F, IDA)
  GO:1990201 alkanesulfonate monooxygenase complex (C, IDA)
  GO:0051289 protein homotetramerization (P, IDA)
  GO:0009408 response to heat (P, IMP)
  GO:0046306 alkanesulfonate catabolic process (P, IMP)
  GO:0046306 alkanesulfonate catabolic process (P, IDA)

B-factor: mean 44.28, std 11.24, range [21.47, 87.09]

Sequence (345 aa):
MSLNMFWFLPTHGDGHYLGTEEGSRPVDHGYLQQIAQAADRLGYTGVLIPTGRSCEDAWLVAASMIPVTQRLKFLVALRPSVTSPTVAARQAATLDRLSNGRALFNLVTGSDPQELAGDGVFLDHSERYEASAEFTQVWRRLLQRETVDFNGKHIHVRGAKLLFPAIQQPYPPLYFGGSSDVAQELAAEQVDLYLTWGEPPELVKEKIEQVRAKAAAHGRKIRFGIRLHVIVRETNDEAWQAAERLISHLDDETIAKAQAAFARDNLEISPNLWAGVGLVRGGAGTALVGDGPTVAARINEYAALGIDSFVLSGYPHLEEAYRVGELLFPLLDVAIPEIPQPQPL

InterPro domains:
  IPR011251 Luciferase-like domain [PF00296] (5-325)
  IPR019911 Alkanesulphonate monooxygenase, FMN-dependent [MF_01229] (3-378)
  IPR019911 Alkanesulphonate monooxygenase, FMN-dependent [TIGR03565] (4-349)
  IPR036661 Luciferase-like domain superfamily [G3DSA:3.20.20.30] (1-361)
  IPR036661 Luciferase-like domain superfamily [SSF51679] (3-349)
  IPR050172 SsuD/RutA monooxygenase [PTHR42847] (1-352)

Secondary structure (DSSP, 8-state):
--BEEEEE--TT-EESSTTSSTTEE---HHHHHHHHHHHHHHT-SEEEE--STTS--HHHHHHTTSTT-SS-EEEEEE-TTTS-HHHHHHHHHHHHHHTTS-EEEEE-----HHHHHHHT----TTHHHHHHHHHHHHHHHHTTT--EEEE-SS-EEEEE--SS--SSSSSS-EEEE-SSHHHHHHHHHH-SEEEEE---HHHHHHHHHHHHHHHHTTT---EEEEEEEEEEESSHHHHHHHHHHHTTTS-HHHHHHHHHHS---TTEEETTEEGGGGSSSSS-S-EEEEEHHHHHHHHHHHHTTT--EEEEE-SSHHHHHHHHHHHTGGGS-B--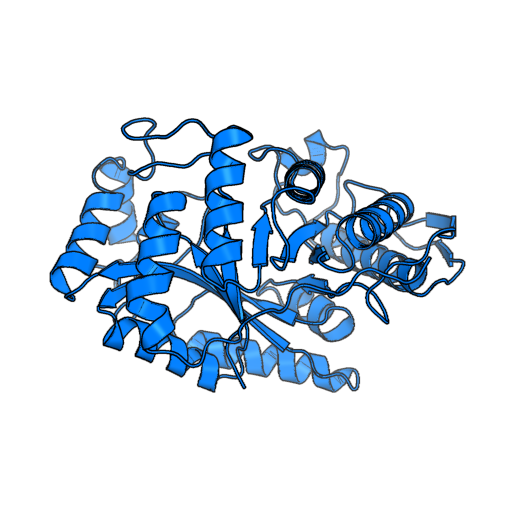--PPPPPP-

CATH classification: 3.20.20.30